Protein AF-A0A0W0F925-F1 (afdb_monomer_lite)

Sequence (206 aa):
MAAALARRAVCQRKLYLEPLKILNFSNSRNFSRLTHPLLQQLQSTTTNPWSSIDKATQEATGAIRKLVETRTRDESPEAVWKRMSATAHEELQKNPPNHSYIGRSVRVVDGNVQDAFSRLKRLLNRNAVRLTWRADERHERKGEKRRRLRSIRWRRIFAHHVRALRILKASNLLIASSNRFAKVCSSLQKYELAEHSSALFVMLYV

Radius of gyration: 33.7 Å; chains: 1; bounding box: 46×62×102 Å

Organism: Moniliophthora roreri (NCBI:txid221103)

Structure (mmCIF, N/CA/C/O backbone):
data_AF-A0A0W0F925-F1
#
_entry.id   AF-A0A0W0F925-F1
#
loop_
_atom_site.group_PDB
_atom_site.id
_atom_site.type_symbol
_atom_site.label_atom_id
_atom_site.label_alt_id
_atom_site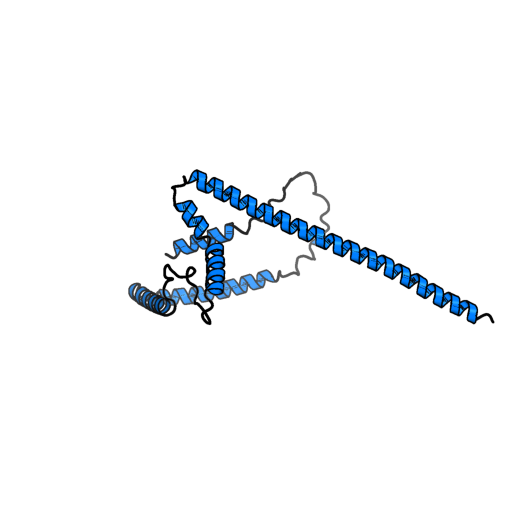.label_comp_id
_atom_site.label_asym_id
_atom_site.label_entity_id
_atom_site.label_seq_id
_atom_site.pdbx_PDB_ins_code
_atom_site.Cartn_x
_atom_site.Cartn_y
_atom_site.Cartn_z
_atom_site.occupancy
_atom_site.B_iso_or_equiv
_atom_site.auth_seq_id
_atom_site.auth_comp_id
_atom_site.auth_asym_id
_atom_site.auth_atom_id
_atom_site.pdbx_PDB_model_num
ATOM 1 N N . MET A 1 1 ? -1.841 24.463 13.276 1.00 43.94 1 MET A N 1
ATOM 2 C CA . MET A 1 1 ? -1.858 23.243 12.426 1.00 43.94 1 MET A CA 1
ATOM 3 C C . MET A 1 1 ? -1.979 23.508 10.915 1.00 43.94 1 MET A C 1
ATOM 5 O O . MET A 1 1 ? -1.465 22.704 10.144 1.00 43.94 1 MET A O 1
ATOM 9 N N . ALA A 1 2 ? -2.544 24.640 10.467 1.00 35.31 2 ALA A N 1
ATOM 10 C CA . ALA A 1 2 ? -2.655 24.996 9.041 1.00 35.31 2 ALA A CA 1
ATOM 11 C C . ALA A 1 2 ? -1.306 25.057 8.281 1.00 35.31 2 ALA A C 1
ATOM 13 O O . ALA A 1 2 ? -1.204 24.606 7.141 1.00 35.31 2 ALA A O 1
ATOM 14 N N . ALA A 1 3 ? -0.231 25.510 8.939 1.00 41.44 3 ALA A N 1
ATOM 15 C CA . ALA A 1 3 ? 1.104 25.599 8.337 1.00 41.44 3 ALA A CA 1
ATOM 16 C C . ALA A 1 3 ? 1.721 24.232 7.964 1.00 41.44 3 ALA A C 1
ATOM 18 O O . ALA A 1 3 ? 2.536 24.150 7.045 1.00 41.44 3 ALA A O 1
ATOM 19 N N . ALA A 1 4 ? 1.330 23.146 8.641 1.00 43.34 4 ALA A N 1
ATOM 20 C CA . ALA A 1 4 ? 1.843 21.803 8.366 1.00 43.34 4 ALA A CA 1
ATOM 21 C C . ALA A 1 4 ? 1.142 21.149 7.162 1.00 43.34 4 ALA A C 1
ATOM 23 O O . ALA A 1 4 ? 1.781 20.430 6.392 1.00 43.34 4 ALA A O 1
ATOM 24 N N . LEU A 1 5 ? -0.146 21.447 6.954 1.00 46.62 5 LEU A N 1
ATOM 25 C CA . LEU A 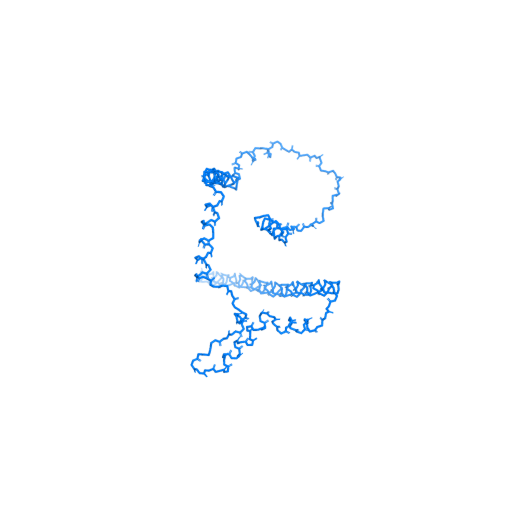1 5 ? -0.913 20.990 5.791 1.00 46.62 5 LEU A CA 1
ATOM 26 C C . LEU A 1 5 ? -0.527 21.760 4.520 1.00 46.62 5 LEU A C 1
ATOM 28 O O . LEU A 1 5 ? -0.328 21.137 3.478 1.00 46.62 5 LEU A O 1
ATOM 32 N N . ALA A 1 6 ? -0.277 23.072 4.623 1.00 47.41 6 ALA A N 1
ATOM 33 C CA . ALA A 1 6 ? 0.228 23.880 3.508 1.00 47.41 6 ALA A CA 1
ATOM 34 C C . ALA A 1 6 ? 1.603 23.390 3.009 1.00 47.41 6 ALA A C 1
ATOM 36 O O . ALA A 1 6 ? 1.823 23.238 1.808 1.00 47.41 6 ALA A O 1
ATOM 37 N N . ARG A 1 7 ? 2.513 23.022 3.926 1.00 48.44 7 ARG A N 1
ATOM 38 C CA . ARG A 1 7 ? 3.819 22.429 3.573 1.00 48.44 7 ARG A CA 1
ATOM 39 C C . ARG A 1 7 ? 3.687 21.037 2.939 1.00 48.44 7 ARG A C 1
ATOM 41 O O . ARG A 1 7 ? 4.518 20.668 2.112 1.00 48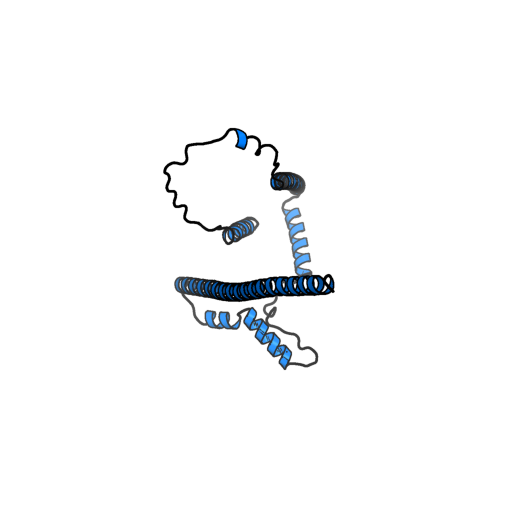.44 7 ARG A O 1
ATOM 48 N N . ARG A 1 8 ? 2.639 20.273 3.271 1.00 44.28 8 ARG A N 1
ATOM 49 C CA . ARG A 1 8 ? 2.370 18.942 2.694 1.00 44.28 8 ARG A CA 1
ATOM 50 C C . ARG A 1 8 ? 1.787 19.035 1.278 1.00 44.28 8 ARG A C 1
ATOM 52 O O . ARG A 1 8 ? 2.204 18.264 0.416 1.00 44.28 8 ARG A O 1
ATOM 59 N N . ALA A 1 9 ? 0.924 20.019 1.019 1.00 43.66 9 ALA A N 1
ATOM 60 C CA . ALA A 1 9 ? 0.366 20.299 -0.308 1.00 43.66 9 ALA A CA 1
ATOM 61 C C . ALA A 1 9 ? 1.426 20.833 -1.293 1.00 43.66 9 ALA A C 1
ATOM 63 O O . ALA A 1 9 ? 1.501 20.374 -2.434 1.00 43.66 9 ALA A O 1
ATOM 64 N N . VAL A 1 10 ? 2.330 21.711 -0.835 1.00 47.22 10 VAL A N 1
ATOM 65 C CA . VAL A 1 10 ? 3.469 22.197 -1.643 1.00 47.22 10 VAL A CA 1
ATOM 66 C C . VAL A 1 10 ? 4.466 21.068 -1.959 1.00 47.22 10 VAL A C 1
ATOM 68 O O . VAL A 1 10 ? 5.063 21.045 -3.035 1.00 47.22 10 VAL A O 1
ATOM 71 N N . CYS A 1 11 ? 4.617 20.082 -1.066 1.00 40.41 11 CYS A N 1
ATOM 72 C CA . CYS A 1 11 ? 5.547 18.966 -1.260 1.00 40.41 11 CYS A CA 1
ATOM 73 C C . CYS A 1 11 ? 4.989 17.853 -2.173 1.00 40.41 11 CYS A C 1
ATOM 75 O O . CYS A 1 11 ? 5.755 17.229 -2.905 1.00 40.41 11 CYS A O 1
ATOM 77 N N . GLN A 1 12 ? 3.667 17.630 -2.206 1.00 38.34 12 GLN A N 1
ATOM 78 C CA . GLN A 1 12 ? 3.058 16.685 -3.158 1.00 38.34 12 GLN A CA 1
ATOM 79 C C . GLN A 1 12 ? 2.979 17.236 -4.588 1.00 38.34 12 GLN A C 1
ATOM 81 O O . GLN A 1 12 ? 3.145 16.468 -5.535 1.00 38.34 12 GLN A O 1
ATOM 86 N N . ARG A 1 13 ? 2.843 18.560 -4.767 1.00 37.12 13 ARG A N 1
ATOM 87 C CA . ARG A 1 13 ? 2.866 19.192 -6.100 1.00 37.12 13 ARG A CA 1
ATOM 88 C C . ARG A 1 13 ? 4.253 19.146 -6.765 1.00 37.12 13 ARG A C 1
ATOM 90 O O . ARG A 1 13 ? 4.339 19.136 -7.985 1.00 37.12 13 ARG A O 1
ATOM 97 N N . LYS A 1 14 ? 5.331 19.027 -5.976 1.00 42.16 14 LYS A N 1
ATOM 98 C CA . LYS A 1 14 ? 6.721 18.881 -6.459 1.00 42.16 14 LYS A CA 1
ATOM 99 C C . LYS A 1 14 ? 7.118 17.466 -6.903 1.00 42.16 14 LYS A C 1
ATOM 101 O O . LYS A 1 14 ? 8.193 17.304 -7.463 1.00 42.16 14 LYS A O 1
ATOM 106 N N . LEU A 1 15 ? 6.303 16.436 -6.650 1.00 46.25 15 LEU A N 1
ATOM 107 C CA . LEU A 1 15 ? 6.656 15.046 -6.990 1.00 46.25 15 LEU A CA 1
ATOM 108 C C . LEU A 1 15 ? 6.073 14.546 -8.322 1.00 46.25 15 LEU A C 1
ATOM 110 O O . LEU A 1 15 ? 6.422 13.443 -8.734 1.00 46.25 15 LEU A O 1
ATOM 114 N N . TYR A 1 16 ? 5.240 15.342 -9.001 1.00 48.34 16 TYR A N 1
ATOM 115 C CA . TYR A 1 16 ? 4.570 14.936 -10.248 1.00 48.34 16 TYR A CA 1
ATOM 116 C C . TYR A 1 16 ? 4.595 15.991 -11.369 1.00 48.34 16 TYR A C 1
ATOM 118 O O . TYR A 1 16 ? 3.947 15.802 -12.391 1.00 48.34 16 TYR A O 1
ATOM 126 N N . LEU A 1 17 ? 5.358 17.078 -11.213 1.00 46.59 17 LEU A N 1
ATOM 127 C CA . LEU A 1 17 ? 5.488 18.154 -12.208 1.00 46.59 17 LEU A CA 1
ATOM 128 C C . LEU A 1 17 ? 6.959 18.521 -12.460 1.00 46.59 17 LEU A C 1
ATOM 130 O O . LEU A 1 17 ? 7.320 19.689 -12.504 1.00 46.59 17 LEU A O 1
ATOM 134 N N . GLU A 1 18 ? 7.816 17.519 -12.634 1.00 45.53 18 GLU A N 1
ATOM 135 C CA . GLU A 1 18 ? 9.065 17.716 -13.376 1.00 45.53 18 GLU A CA 1
ATOM 136 C C . GLU A 1 18 ? 8.802 17.216 -14.802 1.00 45.53 18 GLU A C 1
ATOM 138 O O . GLU A 1 18 ? 8.964 16.018 -15.066 1.00 45.53 18 GLU A O 1
ATOM 143 N N . PRO A 1 19 ? 8.321 18.068 -15.729 1.00 46.25 19 PRO A N 1
ATOM 144 C CA . PRO A 1 19 ? 8.414 17.732 -17.133 1.00 46.25 19 PRO A CA 1
ATOM 145 C C . PRO A 1 19 ? 9.898 17.575 -17.457 1.00 46.25 19 PRO A C 1
ATOM 147 O O . PRO A 1 19 ? 10.714 18.447 -17.166 1.00 46.25 19 PRO A O 1
ATOM 150 N N . LEU A 1 20 ? 10.219 16.398 -17.988 1.00 44.34 20 LEU A N 1
ATOM 151 C CA . LEU A 1 20 ? 11.361 16.089 -18.838 1.00 44.34 20 LEU A CA 1
ATOM 152 C C . LEU A 1 20 ? 12.277 17.301 -19.069 1.00 44.34 20 LEU A C 1
ATOM 154 O O . LEU A 1 20 ? 11.992 18.151 -19.912 1.00 44.34 20 LEU A O 1
ATOM 158 N N . LYS A 1 21 ? 13.418 17.336 -18.369 1.00 42.25 21 LYS A N 1
ATOM 159 C CA . LYS A 1 21 ? 14.609 18.037 -18.859 1.00 42.25 21 LYS A CA 1
ATOM 160 C C . LYS A 1 21 ? 15.044 17.332 -20.141 1.00 42.25 21 LYS A C 1
ATOM 162 O O . LYS A 1 21 ? 15.943 16.496 -20.138 1.00 42.25 21 LYS A O 1
ATOM 167 N N . ILE A 1 22 ? 14.326 17.619 -21.220 1.00 41.94 22 ILE A N 1
ATOM 168 C CA . ILE A 1 22 ? 14.818 17.457 -22.574 1.00 41.94 22 ILE A CA 1
ATOM 169 C C . ILE A 1 22 ? 16.093 18.291 -22.616 1.00 41.94 22 ILE A C 1
ATOM 171 O O . ILE A 1 22 ? 16.139 19.414 -22.110 1.00 41.94 22 ILE A O 1
ATOM 175 N N . LEU A 1 23 ? 17.149 17.674 -23.125 1.00 43.06 23 LEU A N 1
ATOM 176 C CA . LEU A 1 23 ? 18.432 18.296 -23.384 1.00 43.06 23 LEU A CA 1
ATOM 177 C C . LEU A 1 23 ? 18.202 19.583 -24.183 1.00 43.06 23 LEU A C 1
ATOM 179 O O . LEU A 1 23 ? 18.043 19.541 -25.399 1.00 43.06 23 LEU A O 1
ATOM 183 N N . ASN A 1 24 ? 18.213 20.728 -23.505 1.00 36.47 24 ASN A N 1
ATOM 184 C CA . ASN A 1 24 ? 18.448 22.005 -24.157 1.00 36.47 24 ASN A CA 1
ATOM 185 C C . ASN A 1 24 ? 19.933 22.038 -24.517 1.00 36.47 24 ASN A C 1
ATOM 187 O O . ASN A 1 24 ? 20.754 22.624 -23.816 1.00 36.47 24 ASN A O 1
ATOM 191 N N . PHE A 1 25 ? 20.281 21.350 -25.601 1.00 38.28 25 PHE A N 1
ATOM 192 C CA . PHE A 1 25 ? 21.487 21.644 -26.349 1.00 38.28 25 PHE A CA 1
ATOM 193 C C . PHE A 1 25 ? 21.231 22.973 -27.065 1.00 38.28 25 PHE A C 1
ATOM 195 O O . PHE A 1 25 ? 20.784 23.017 -28.209 1.00 38.28 25 PHE A O 1
ATOM 202 N N . SER A 1 26 ? 21.420 24.078 -26.346 1.00 39.66 26 SER A N 1
ATOM 203 C CA . SER A 1 26 ? 21.396 25.419 -26.917 1.00 39.66 26 SER A CA 1
ATOM 204 C C . SER A 1 26 ? 22.665 25.611 -27.741 1.00 39.66 26 SER A C 1
ATOM 206 O O . SER A 1 26 ? 23.651 26.179 -27.275 1.00 39.66 26 SER A O 1
ATOM 208 N N . ASN A 1 27 ? 22.644 25.115 -28.976 1.00 37.72 27 ASN A N 1
ATOM 209 C CA . ASN A 1 27 ? 23.567 25.557 -30.008 1.00 37.72 27 ASN A CA 1
ATOM 210 C C . ASN A 1 27 ? 23.099 26.946 -30.463 1.00 37.72 27 ASN A C 1
ATOM 212 O O . ASN A 1 27 ? 22.318 27.086 -31.401 1.00 37.72 27 ASN A O 1
ATOM 216 N N . SER A 1 28 ? 23.487 27.984 -29.720 1.00 45.94 28 SER A N 1
ATOM 217 C CA . SER A 1 28 ? 23.154 29.372 -30.031 1.00 45.94 28 SER A CA 1
ATOM 218 C C . SER A 1 28 ? 24.037 29.875 -31.170 1.00 45.94 28 SER A C 1
ATOM 220 O O . SER A 1 28 ? 24.968 30.649 -30.948 1.00 45.94 28 SER A O 1
ATOM 222 N N . ARG A 1 29 ? 23.771 29.434 -32.397 1.00 48.16 29 ARG A N 1
ATOM 223 C CA . ARG A 1 29 ? 24.287 30.102 -33.594 1.00 48.16 29 ARG A CA 1
ATOM 224 C C . ARG A 1 29 ? 23.202 30.150 -34.666 1.00 48.16 29 ARG A C 1
ATOM 226 O O . ARG A 1 29 ? 22.927 29.167 -35.337 1.00 48.16 29 ARG A O 1
ATOM 233 N N . ASN A 1 30 ? 22.661 31.359 -34.811 1.00 52.06 30 ASN A N 1
ATOM 234 C CA . ASN A 1 30 ? 22.101 31.926 -36.037 1.00 52.06 30 ASN A CA 1
ATOM 235 C C .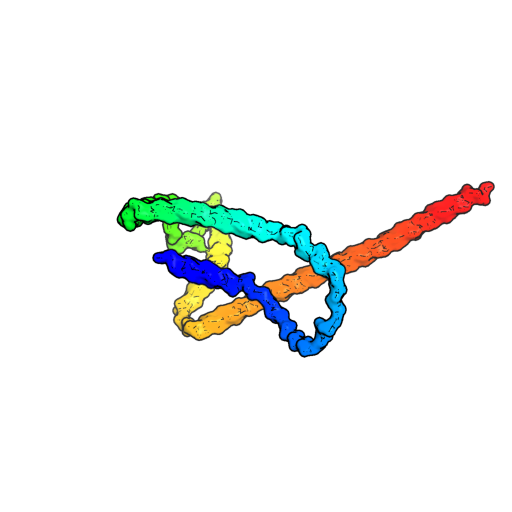 ASN A 1 30 ? 20.742 31.382 -36.508 1.00 52.06 30 ASN A C 1
ATOM 237 O O . ASN A 1 30 ? 20.654 30.670 -37.498 1.00 52.06 30 ASN A O 1
ATOM 241 N N . PHE A 1 31 ? 19.667 31.855 -35.876 1.00 41.66 31 PHE A N 1
ATOM 242 C CA . PHE A 1 31 ? 18.357 31.989 -36.530 1.00 41.66 31 PHE A CA 1
ATOM 243 C C . PHE A 1 31 ? 17.817 33.405 -36.309 1.00 41.66 31 PHE A C 1
ATOM 245 O O . PHE A 1 31 ? 16.785 33.638 -35.693 1.00 41.66 31 PHE A O 1
ATOM 252 N N . SER A 1 32 ? 18.569 34.384 -36.796 1.00 52.09 32 SER A N 1
ATOM 253 C CA . SER A 1 32 ? 18.094 35.750 -36.987 1.00 52.09 32 SER A CA 1
ATOM 254 C C . SER A 1 32 ? 18.129 36.055 -38.477 1.00 52.09 32 SER A C 1
ATOM 256 O O . SER A 1 32 ? 19.075 36.653 -38.982 1.00 52.09 32 SER A O 1
ATOM 258 N N . ARG A 1 33 ? 17.097 35.599 -39.193 1.00 52.22 33 ARG A N 1
ATOM 259 C CA . ARG A 1 33 ? 16.625 36.195 -40.451 1.00 52.22 33 ARG A CA 1
ATOM 260 C C . ARG A 1 33 ? 15.288 35.569 -40.841 1.00 52.22 33 ARG A C 1
ATOM 262 O O . ARG A 1 33 ? 15.147 34.354 -40.798 1.00 52.22 33 ARG A O 1
ATOM 269 N N . LEU A 1 34 ? 14.375 36.440 -41.274 1.00 46.56 34 LEU A N 1
ATOM 270 C CA . LEU A 1 34 ? 13.041 36.184 -41.840 1.00 46.56 34 LEU A CA 1
ATOM 271 C C . LEU A 1 34 ? 11.873 36.140 -40.838 1.00 46.56 34 LEU A C 1
ATOM 273 O O . LEU A 1 34 ? 11.133 35.167 -40.743 1.00 46.56 34 LEU A O 1
ATOM 277 N N . THR A 1 35 ? 11.639 37.258 -40.149 1.00 54.50 35 THR A N 1
ATOM 278 C CA . THR A 1 35 ? 10.303 37.596 -39.636 1.00 54.50 35 THR A CA 1
ATOM 279 C C . THR A 1 35 ? 9.481 38.225 -40.766 1.00 54.50 35 THR A C 1
ATOM 281 O O . THR A 1 35 ? 9.697 39.381 -41.124 1.00 54.50 35 THR A O 1
ATOM 284 N N . HIS A 1 36 ? 8.563 37.453 -41.354 1.00 54.88 36 HIS A N 1
ATOM 285 C CA . HIS A 1 36 ? 7.559 37.951 -42.302 1.00 54.88 36 HIS A CA 1
ATOM 286 C C . HIS A 1 36 ? 6.461 38.739 -41.551 1.00 54.88 36 HIS A C 1
ATOM 288 O O . HIS A 1 36 ? 5.966 38.244 -40.536 1.00 54.88 36 HIS A O 1
ATOM 294 N N . PRO A 1 37 ? 6.000 39.903 -42.055 1.00 56.19 37 PRO A N 1
ATOM 295 C CA . PRO A 1 37 ? 4.985 40.735 -41.389 1.00 56.19 37 PRO A CA 1
ATOM 296 C C . PRO A 1 37 ? 3.575 40.109 -41.323 1.00 56.19 37 PRO A C 1
ATOM 298 O O . PRO A 1 37 ? 2.687 40.649 -40.674 1.00 56.19 37 PRO A O 1
ATOM 301 N N . LEU A 1 38 ? 3.362 38.946 -41.944 1.00 49.97 38 LEU A N 1
ATOM 302 C CA . LEU A 1 38 ? 2.061 38.268 -42.025 1.00 49.97 38 LEU A CA 1
ATOM 303 C C . LEU A 1 38 ? 1.790 37.310 -40.843 1.00 49.97 38 LEU A C 1
ATOM 305 O O . LEU A 1 38 ? 0.664 36.866 -40.644 1.00 49.97 38 LEU A O 1
ATOM 309 N N . LEU A 1 39 ? 2.799 37.020 -40.010 1.00 49.19 39 LEU A N 1
ATOM 310 C CA . LEU A 1 39 ? 2.654 36.163 -38.820 1.00 49.19 39 LEU A CA 1
ATOM 311 C C . LEU A 1 39 ? 2.162 36.911 -37.570 1.00 49.19 39 LEU A C 1
ATOM 313 O O . LEU A 1 39 ? 1.796 36.276 -36.583 1.00 49.19 39 LEU A O 1
ATOM 317 N N . GLN A 1 40 ? 2.113 38.245 -37.607 1.00 55.59 40 GLN A N 1
ATOM 318 C CA . GLN A 1 40 ? 1.679 39.062 -36.469 1.00 55.59 40 GLN A CA 1
ATOM 319 C C . GLN A 1 40 ? 0.158 39.303 -36.447 1.00 55.59 40 GLN A C 1
ATOM 321 O O . GLN A 1 40 ? -0.397 39.624 -35.400 1.00 55.59 40 GLN A O 1
ATOM 326 N N . GLN A 1 41 ? -0.541 39.077 -37.567 1.00 50.88 41 GLN A N 1
ATOM 327 C CA . GLN A 1 41 ? -2.000 39.236 -37.657 1.00 50.88 41 GLN A CA 1
ATOM 328 C C . GLN A 1 41 ? -2.803 38.019 -37.166 1.00 50.88 41 GLN A C 1
ATOM 330 O O . GLN A 1 41 ? -3.984 38.162 -36.874 1.00 50.88 41 GLN A O 1
ATOM 335 N N . LEU A 1 42 ? -2.188 36.840 -37.014 1.00 47.62 42 LEU A N 1
ATOM 336 C CA . LEU A 1 42 ? -2.887 35.622 -36.563 1.00 47.62 42 LEU A CA 1
ATOM 337 C C . LEU A 1 42 ? -2.817 35.379 -35.043 1.00 47.62 42 LEU A C 1
ATOM 339 O O . LEU A 1 42 ? -3.357 34.391 -34.556 1.00 47.62 42 LEU A O 1
ATOM 343 N N . GLN A 1 43 ? -2.169 36.264 -34.277 1.00 49.88 43 GLN A N 1
ATOM 344 C CA . GLN A 1 43 ? -2.024 36.122 -32.820 1.00 49.88 43 GLN A CA 1
ATOM 345 C C . GLN A 1 43 ? -3.021 36.966 -32.004 1.00 49.88 43 GLN A C 1
ATOM 347 O O . GLN A 1 43 ? -3.101 36.793 -30.791 1.00 49.88 43 GLN A O 1
ATOM 352 N N . SER A 1 44 ? -3.796 37.862 -32.628 1.00 49.56 44 SER A N 1
ATOM 353 C CA . SER A 1 44 ? -4.673 38.804 -31.909 1.00 49.56 44 SER A CA 1
ATOM 354 C C . SER A 1 44 ? -6.108 38.313 -31.672 1.00 49.56 44 SER A C 1
ATOM 356 O O . SER A 1 44 ? -6.839 38.962 -30.927 1.00 49.56 44 SER A O 1
ATOM 358 N N . THR A 1 45 ? -6.529 37.177 -32.240 1.00 51.03 45 THR A N 1
ATOM 359 C CA . THR A 1 45 ? -7.934 36.716 -32.158 1.00 51.03 45 THR A CA 1
ATOM 360 C C . THR A 1 45 ? -8.157 35.447 -31.340 1.00 51.03 45 THR A C 1
ATOM 362 O O . THR A 1 45 ? -9.301 35.045 -31.143 1.00 51.03 45 THR A O 1
ATOM 365 N N . THR A 1 46 ? -7.110 34.823 -30.795 1.00 50.66 46 THR A N 1
ATOM 366 C CA . THR A 1 46 ? -7.270 33.635 -29.943 1.00 50.66 46 THR A CA 1
ATOM 367 C C . THR A 1 46 ? -7.215 34.067 -28.480 1.00 50.66 46 THR A C 1
ATOM 369 O O . THR A 1 46 ? -6.160 34.070 -27.840 1.00 50.66 46 THR A O 1
ATOM 372 N N . THR A 1 47 ? -8.356 34.469 -27.925 1.00 58.81 47 THR A N 1
ATOM 373 C CA . THR A 1 47 ? -8.520 34.513 -26.471 1.00 58.81 47 THR A CA 1
ATOM 374 C C . THR A 1 47 ? -8.343 33.087 -25.961 1.00 58.81 47 THR A C 1
ATOM 376 O O . THR A 1 47 ? -9.167 32.212 -26.206 1.00 58.81 47 THR A O 1
ATOM 379 N N . ASN A 1 48 ? -7.204 32.815 -25.321 1.00 64.31 48 ASN A N 1
ATOM 380 C CA . ASN A 1 48 ? -6.888 31.486 -24.813 1.00 64.31 48 ASN A CA 1
ATOM 381 C C . ASN A 1 48 ? -7.998 31.076 -23.819 1.00 64.31 48 ASN A C 1
ATOM 383 O O . ASN A 1 48 ? -8.133 31.745 -22.788 1.00 64.31 48 ASN A O 1
ATOM 387 N N . PRO A 1 49 ? -8.810 30.039 -24.098 1.00 66.38 49 PRO A N 1
ATOM 388 C CA . PRO A 1 49 ? -10.024 29.733 -23.331 1.00 66.38 49 PRO A CA 1
ATOM 389 C C . PRO A 1 49 ? -9.749 29.440 -21.849 1.00 66.38 49 PRO A C 1
ATOM 391 O O . PRO A 1 49 ? -10.601 29.670 -20.993 1.00 66.38 49 PRO A O 1
ATOM 394 N N . TRP A 1 50 ? -8.524 29.024 -21.525 1.00 64.06 50 TRP A N 1
ATOM 395 C CA . TRP A 1 50 ? -8.055 28.817 -20.155 1.00 64.06 50 TRP A CA 1
ATOM 396 C C . TRP A 1 50 ? -7.914 30.122 -19.349 1.00 64.06 50 TRP A C 1
ATOM 398 O O . TRP A 1 50 ? -8.111 30.112 -18.139 1.00 64.06 50 TRP A O 1
ATOM 408 N N . SER A 1 51 ? -7.671 31.264 -20.002 1.00 71.81 51 SER A N 1
ATOM 409 C CA . SER A 1 51 ? -7.519 32.562 -19.319 1.00 71.81 51 SER A CA 1
ATOM 410 C C . SER A 1 51 ? -8.838 33.118 -18.765 1.00 71.81 51 SER A C 1
ATOM 412 O O . SER A 1 51 ? -8.843 33.794 -17.735 1.00 71.81 51 SER A O 1
ATOM 414 N N . SER A 1 52 ? -9.967 32.804 -19.407 1.00 70.88 52 SER A N 1
ATOM 415 C CA . SER A 1 52 ? -11.304 33.161 -18.914 1.00 70.88 52 SER A CA 1
ATOM 416 C C . SER A 1 52 ? -11.700 32.316 -17.701 1.00 70.88 52 SER A C 1
ATOM 418 O O . SER A 1 52 ? -12.301 32.833 -16.761 1.00 70.88 52 SER A O 1
ATOM 420 N N . ILE A 1 53 ? -11.303 31.037 -17.687 1.00 72.44 53 ILE A N 1
ATOM 421 C CA . ILE A 1 53 ? -11.489 30.144 -16.537 1.00 72.44 53 ILE A CA 1
ATOM 422 C C . ILE A 1 53 ? -10.680 30.663 -15.344 1.00 72.44 53 ILE A C 1
ATOM 424 O O . ILE A 1 53 ? -11.222 30.778 -14.246 1.00 72.44 53 ILE A O 1
ATOM 428 N N . ASP A 1 54 ? -9.420 31.057 -15.547 1.00 75.25 54 ASP A N 1
ATOM 429 C CA . ASP A 1 54 ? -8.568 31.574 -14.471 1.00 75.25 54 ASP A CA 1
ATOM 430 C C . ASP A 1 54 ? -9.152 32.836 -13.813 1.00 75.25 54 ASP A C 1
ATOM 432 O O . ASP A 1 54 ? -9.156 32.933 -12.584 1.00 75.25 54 ASP A O 1
ATOM 436 N N . LYS A 1 55 ? -9.717 33.765 -14.597 1.00 79.50 55 LYS A N 1
ATOM 437 C CA . LYS A 1 55 ? -10.385 34.974 -14.075 1.00 79.50 55 LYS A CA 1
ATOM 438 C C . LYS A 1 55 ? -11.632 34.645 -13.255 1.00 79.50 55 LYS A C 1
ATOM 440 O O . LYS A 1 55 ? -11.732 35.083 -12.112 1.00 79.50 55 LYS A O 1
ATOM 445 N N . ALA A 1 56 ? -12.523 33.801 -13.780 1.00 78.31 56 ALA A N 1
ATOM 446 C CA . ALA A 1 56 ? -13.725 33.376 -13.059 1.00 78.31 56 ALA A CA 1
ATOM 447 C C . ALA A 1 56 ? -13.376 32.651 -11.744 1.00 78.31 56 ALA A C 1
ATOM 449 O O . ALA A 1 56 ? -14.017 32.849 -10.711 1.00 78.31 56 ALA A O 1
ATOM 450 N N . THR A 1 57 ? -12.307 31.851 -11.751 1.00 82.06 57 THR A N 1
ATOM 451 C CA . THR A 1 57 ? -11.821 31.157 -10.551 1.00 82.06 57 THR A CA 1
ATOM 452 C C . THR A 1 57 ? -11.239 32.142 -9.529 1.00 82.06 57 THR A C 1
ATOM 454 O O . THR A 1 57 ? -11.474 32.005 -8.327 1.00 82.06 57 THR A O 1
ATOM 457 N N . GLN A 1 58 ? -10.502 33.162 -9.978 1.00 83.00 58 GLN A N 1
ATOM 458 C CA . GLN A 1 58 ? -9.951 34.212 -9.112 1.00 83.00 58 GLN A CA 1
ATOM 459 C C . GLN A 1 58 ? -11.044 35.084 -8.483 1.00 83.00 58 GLN A C 1
ATOM 461 O O . GLN A 1 58 ? -10.982 35.378 -7.290 1.00 83.00 58 GLN A O 1
ATOM 466 N N . GLU A 1 59 ? -12.077 35.441 -9.241 1.00 83.38 59 GLU A N 1
ATOM 467 C CA . GLU A 1 59 ? -13.219 36.211 -8.738 1.00 83.38 59 GLU A CA 1
ATOM 468 C C . GLU A 1 59 ? -14.030 35.409 -7.712 1.00 83.38 59 GLU A C 1
ATOM 470 O O . GLU A 1 59 ? -14.294 35.897 -6.609 1.00 83.38 59 GLU A O 1
ATOM 475 N N . ALA A 1 60 ? -14.338 34.143 -8.015 1.00 81.75 60 ALA A N 1
ATOM 476 C CA . ALA A 1 60 ? -15.042 33.253 -7.094 1.00 81.75 60 ALA A CA 1
ATOM 477 C C . ALA A 1 60 ? -14.251 33.032 -5.792 1.00 81.75 60 ALA A C 1
ATOM 479 O O . ALA A 1 60 ? -14.801 33.125 -4.693 1.00 81.75 60 ALA A O 1
ATOM 480 N N . THR A 1 61 ? -12.941 32.792 -5.889 1.00 82.81 61 THR A N 1
ATOM 481 C CA . THR A 1 61 ? -12.083 32.626 -4.704 1.00 82.81 61 THR A CA 1
ATOM 482 C C . THR A 1 61 ? -11.921 33.922 -3.909 1.00 82.81 61 THR A C 1
ATOM 484 O O . THR A 1 61 ? -11.892 33.871 -2.678 1.00 82.81 61 THR A O 1
ATOM 487 N N . GLY A 1 62 ? -11.884 35.083 -4.569 1.00 86.44 62 GLY A N 1
ATOM 488 C CA . GLY A 1 62 ? -11.868 36.397 -3.922 1.00 86.44 62 GLY A CA 1
ATOM 489 C C . GLY A 1 62 ? -13.151 36.690 -3.139 1.00 86.44 62 GLY A C 1
ATOM 490 O O . GLY A 1 62 ? -13.083 37.128 -1.988 1.00 86.44 62 GLY A O 1
ATOM 491 N N . ALA A 1 63 ? -14.316 36.378 -3.713 1.00 82.94 63 ALA A N 1
ATOM 492 C CA . ALA A 1 63 ? -15.609 36.521 -3.044 1.00 82.94 63 ALA A CA 1
ATOM 493 C C . ALA A 1 63 ? -15.727 35.597 -1.819 1.00 82.94 63 ALA A C 1
ATOM 495 O O . ALA A 1 63 ? -16.098 36.052 -0.734 1.00 82.94 63 ALA A O 1
ATOM 496 N N . ILE A 1 64 ? -15.327 34.326 -1.958 1.00 82.06 64 ILE A N 1
ATOM 497 C CA . ILE A 1 64 ? -15.283 33.364 -0.845 1.00 82.06 64 ILE A CA 1
ATOM 498 C C . ILE A 1 64 ? -14.352 33.867 0.260 1.00 82.06 64 ILE A C 1
ATOM 500 O O . ILE A 1 64 ? -14.720 33.846 1.432 1.00 82.06 64 ILE A O 1
ATOM 504 N N . ARG A 1 65 ? -13.161 34.362 -0.093 1.00 84.19 65 ARG A N 1
ATOM 505 C CA . ARG A 1 65 ? -12.201 34.888 0.882 1.00 84.19 65 ARG A CA 1
ATOM 506 C C . ARG A 1 65 ? -12.773 36.070 1.663 1.00 84.19 65 ARG A C 1
ATOM 508 O O . ARG A 1 65 ? -12.677 36.063 2.884 1.00 84.19 65 ARG A O 1
ATOM 515 N N . LYS A 1 66 ? -13.424 37.025 0.991 1.00 82.25 66 LYS A N 1
ATOM 516 C CA . LYS A 1 66 ? -14.052 38.195 1.630 1.00 82.25 66 LYS A CA 1
ATOM 517 C C . LYS A 1 66 ? -15.193 37.795 2.580 1.00 82.25 66 LYS A C 1
ATOM 519 O O . LYS A 1 66 ? -15.316 38.357 3.669 1.00 82.25 66 LYS A O 1
ATOM 524 N N . LEU A 1 67 ? -15.993 36.792 2.210 1.00 78.06 67 LEU A N 1
ATOM 525 C CA . LEU A 1 67 ? -17.037 36.216 3.071 1.00 78.06 67 LEU A CA 1
ATOM 526 C C . LEU A 1 67 ? -16.457 35.473 4.286 1.00 78.06 67 LEU A C 1
ATOM 528 O O . LEU A 1 67 ? -16.991 35.563 5.388 1.00 78.06 67 LEU A O 1
ATOM 532 N N . VAL A 1 68 ? -15.346 34.757 4.113 1.00 77.81 68 VAL A N 1
ATOM 533 C CA . VAL A 1 68 ? -14.649 34.097 5.227 1.00 77.81 68 VAL A CA 1
ATOM 534 C C . VAL A 1 68 ? -14.018 35.133 6.161 1.00 77.81 68 VAL A C 1
ATOM 536 O O . VAL A 1 68 ? -14.175 35.022 7.372 1.00 77.81 68 VAL A O 1
ATOM 539 N N . GLU A 1 69 ? -13.363 36.165 5.622 1.00 72.69 69 GLU A N 1
ATOM 540 C CA . GLU A 1 69 ? -12.720 37.225 6.410 1.00 72.69 69 GLU A CA 1
ATOM 541 C C . GLU A 1 69 ? -13.729 38.019 7.246 1.00 72.69 69 GLU A C 1
ATOM 543 O O . GLU A 1 69 ? -13.453 38.289 8.412 1.00 72.69 69 GLU A O 1
ATOM 548 N N . THR A 1 70 ? -14.907 38.333 6.699 1.00 68.25 70 THR A N 1
ATOM 549 C CA . THR A 1 70 ? -15.995 38.976 7.463 1.00 68.25 70 THR A CA 1
ATOM 550 C C . THR A 1 70 ? -16.500 38.077 8.590 1.00 68.25 70 THR A C 1
ATOM 552 O O . THR A 1 70 ? -16.579 38.524 9.727 1.00 68.25 70 THR A O 1
ATOM 555 N N . ARG A 1 71 ? -16.713 36.781 8.333 1.00 64.38 71 ARG A N 1
ATOM 556 C CA . ARG A 1 71 ? -17.155 35.825 9.363 1.00 64.38 71 ARG A CA 1
ATOM 557 C C . ARG A 1 71 ? -16.141 35.618 10.497 1.00 64.38 71 ARG A C 1
ATOM 559 O O . ARG A 1 71 ? -16.531 35.364 11.628 1.00 64.38 71 ARG A O 1
ATOM 566 N N . THR A 1 72 ? -14.842 35.696 10.206 1.00 61.25 72 THR A N 1
ATOM 567 C CA . THR A 1 72 ? -13.781 35.456 11.205 1.00 61.25 72 THR A CA 1
ATOM 568 C C . THR A 1 72 ? -13.406 36.670 12.054 1.00 61.25 72 THR A C 1
ATOM 570 O O . THR A 1 72 ? -12.702 36.495 13.043 1.00 61.25 72 THR A O 1
ATOM 573 N N . ARG A 1 73 ? -13.816 37.889 11.674 1.00 64.62 73 ARG A N 1
ATOM 574 C CA . ARG A 1 73 ? -13.441 39.120 12.397 1.00 64.62 73 ARG A CA 1
ATOM 575 C C . ARG A 1 73 ? -14.283 39.373 13.647 1.00 64.62 73 ARG A C 1
ATOM 577 O O . ARG A 1 73 ? -13.769 39.980 14.580 1.00 64.62 73 ARG A O 1
ATOM 584 N N . ASP A 1 74 ? -15.508 38.854 13.679 1.00 68.62 74 ASP A N 1
ATOM 585 C CA . ASP A 1 74 ? -16.473 39.133 14.751 1.00 68.62 74 ASP A CA 1
ATOM 586 C C . ASP A 1 74 ? -16.581 37.989 15.781 1.00 68.62 74 ASP A C 1
ATOM 588 O O . ASP A 1 74 ? -17.176 38.148 16.846 1.00 68.62 74 ASP A O 1
ATOM 592 N N . GLU A 1 75 ? -15.990 36.821 15.500 1.00 78.31 75 GLU A N 1
ATOM 593 C CA . GLU A 1 75 ? -16.007 35.666 16.404 1.00 78.31 75 GLU A CA 1
ATOM 594 C C . GLU A 1 75 ? -14.789 35.698 17.350 1.00 78.31 75 GLU A C 1
ATOM 596 O O . GLU A 1 75 ? -13.639 35.649 16.912 1.00 78.31 75 GLU A O 1
ATOM 601 N N . SER A 1 76 ? -15.030 35.710 18.668 1.00 89.00 76 SER A N 1
ATOM 602 C CA . SER A 1 76 ? -13.972 35.490 19.667 1.00 89.00 76 SER A CA 1
ATOM 603 C C . SER A 1 76 ? -13.242 34.162 19.384 1.00 89.00 76 SER A C 1
ATOM 605 O O . SER A 1 76 ? -13.907 33.169 19.063 1.00 89.00 76 SER A O 1
ATOM 607 N N . PRO A 1 77 ? -11.904 34.078 19.535 1.00 88.62 77 PRO A N 1
ATOM 608 C CA . PRO A 1 77 ? -11.150 32.840 19.316 1.00 88.62 77 PRO A CA 1
ATOM 609 C C . PRO A 1 77 ? -11.722 31.627 20.063 1.00 88.62 77 PRO A C 1
ATOM 611 O O . PRO A 1 77 ? -11.704 30.510 19.546 1.00 88.62 77 PRO A O 1
ATOM 614 N N . GLU A 1 78 ? -12.286 31.855 21.250 1.00 90.94 78 GLU A N 1
ATOM 615 C CA . GLU A 1 78 ? -12.937 30.824 22.056 1.00 90.94 78 GLU A CA 1
ATOM 616 C C . GLU A 1 78 ? -14.212 30.280 21.392 1.00 90.94 78 GLU A C 1
ATOM 618 O O . GLU A 1 78 ? -14.433 29.068 21.362 1.00 90.94 78 GLU A O 1
ATOM 623 N N . ALA A 1 79 ? -15.015 31.150 20.773 1.00 89.75 79 ALA A N 1
ATOM 624 C CA . ALA A 1 79 ? -16.204 30.751 20.023 1.00 89.75 79 ALA A CA 1
ATOM 625 C C . ALA A 1 79 ? -15.833 29.934 18.774 1.00 89.75 79 ALA A C 1
ATOM 627 O O . ALA A 1 79 ? -16.461 28.909 18.490 1.00 89.75 79 ALA A O 1
ATOM 628 N N . VAL A 1 80 ? -14.763 30.329 18.071 1.00 90.06 80 VAL A N 1
ATOM 629 C CA . VAL A 1 80 ? -14.228 29.573 16.928 1.00 90.06 80 VAL A CA 1
ATOM 630 C C . VAL A 1 80 ? -13.787 28.180 17.369 1.00 90.06 80 VAL A C 1
ATOM 632 O O . VAL A 1 80 ? -14.150 27.188 16.735 1.00 90.06 80 VAL A O 1
ATOM 635 N N . TRP A 1 81 ? -13.038 28.082 18.470 1.00 90.44 81 TRP A N 1
ATOM 636 C CA . TRP A 1 81 ? -12.580 26.801 19.005 1.00 90.44 81 TRP A CA 1
ATOM 637 C C . TRP A 1 81 ? -13.732 25.918 19.462 1.00 90.44 81 TRP A C 1
ATOM 639 O O . TRP A 1 81 ? -13.724 24.734 19.143 1.00 90.44 81 TRP A O 1
ATOM 649 N N . LYS A 1 82 ? -14.739 26.481 20.136 1.00 95.00 82 LYS A N 1
ATOM 650 C CA . LYS A 1 82 ? -15.934 25.745 20.566 1.00 95.00 82 LYS A CA 1
ATOM 651 C C . LYS A 1 82 ? -16.722 25.189 19.379 1.00 95.00 82 LYS A C 1
ATOM 653 O O . LYS A 1 82 ? -17.161 24.044 19.422 1.00 95.00 82 LYS A O 1
ATOM 658 N N . ARG A 1 83 ? -16.855 25.960 18.292 1.00 92.31 83 ARG A N 1
ATOM 659 C CA . ARG A 1 83 ? -17.458 25.467 17.043 1.00 92.31 83 ARG A CA 1
ATOM 660 C C . ARG A 1 83 ? -16.620 24.348 16.434 1.00 92.31 83 ARG A C 1
ATOM 662 O O . ARG A 1 83 ? -17.153 23.292 16.119 1.00 92.31 83 ARG A O 1
ATOM 669 N N . MET A 1 84 ? -15.314 24.566 16.279 1.00 91.62 84 MET A N 1
ATOM 670 C CA . MET A 1 84 ? -14.416 23.580 15.673 1.00 91.62 84 MET A CA 1
ATOM 671 C C . MET A 1 84 ? -14.348 22.280 16.474 1.00 91.62 84 MET A C 1
ATOM 673 O O . MET A 1 84 ? -14.327 21.208 15.876 1.00 91.62 84 MET A O 1
ATOM 677 N N . SER A 1 85 ? -14.316 22.357 17.806 1.00 94.94 85 SER A N 1
ATOM 678 C CA . SER A 1 85 ? -14.296 21.180 18.671 1.00 94.94 85 SER A CA 1
ATOM 679 C C . SER A 1 85 ? -15.616 20.420 18.601 1.00 94.94 85 SER A C 1
ATOM 681 O O . SER A 1 85 ? -15.584 19.198 18.490 1.00 94.94 85 SER A O 1
ATOM 683 N N . ALA A 1 86 ? -16.757 21.120 18.573 1.00 94.44 86 ALA A N 1
ATOM 684 C CA . ALA A 1 86 ? -18.065 20.503 18.378 1.00 94.44 86 ALA A CA 1
ATOM 685 C C . ALA A 1 86 ? -18.156 19.780 17.023 1.00 94.44 86 ALA A C 1
ATOM 687 O O . ALA A 1 86 ? -18.523 18.607 16.986 1.00 94.44 86 ALA A O 1
ATOM 688 N N . THR A 1 87 ? -17.740 20.429 15.928 1.00 93.50 87 THR A N 1
ATOM 689 C CA . THR A 1 87 ? -17.720 19.812 14.590 1.00 93.50 87 THR A CA 1
ATOM 690 C C . THR A 1 87 ? -16.777 18.611 14.535 1.00 93.50 87 THR A C 1
ATOM 692 O O . THR A 1 87 ? -17.168 17.545 14.071 1.00 93.50 87 THR A O 1
ATOM 695 N N . ALA A 1 88 ? -15.555 18.740 15.062 1.00 92.81 88 ALA A N 1
ATOM 696 C CA . ALA A 1 88 ? -14.603 17.633 15.108 1.00 92.81 88 ALA A CA 1
ATOM 697 C C . ALA A 1 88 ? -15.126 16.462 15.955 1.00 92.81 88 ALA A C 1
ATOM 699 O O . ALA A 1 88 ? -14.899 15.304 15.613 1.00 92.81 88 ALA A O 1
ATOM 700 N N . HIS A 1 89 ? -15.838 16.741 17.051 1.00 91.38 89 HIS A N 1
ATOM 701 C CA . HIS A 1 89 ? -16.433 15.702 17.884 1.00 91.38 89 HIS A CA 1
ATOM 702 C C . HIS A 1 89 ? -17.561 14.965 17.154 1.00 91.38 89 HIS A C 1
ATOM 704 O O . HIS A 1 89 ? -17.578 13.737 17.156 1.00 91.38 89 HIS A O 1
ATOM 710 N N . GLU A 1 90 ? -18.447 15.693 16.471 1.00 94.31 90 GLU A N 1
ATOM 711 C CA . GLU A 1 90 ? -19.506 15.108 15.642 1.00 94.31 90 GLU A CA 1
ATOM 712 C C . GLU A 1 90 ? -18.925 14.235 14.514 1.00 94.31 90 GLU A C 1
ATOM 714 O O . GLU A 1 90 ? -19.391 13.120 14.268 1.00 94.31 90 GLU A O 1
ATOM 719 N N . GLU A 1 91 ? -17.860 14.699 13.856 1.00 91.62 91 GLU A N 1
ATOM 720 C CA . GLU A 1 91 ? -17.156 13.936 12.821 1.00 91.62 91 GLU A CA 1
ATOM 721 C C . GLU A 1 91 ? -16.522 12.653 13.368 1.00 91.62 91 GLU A C 1
ATOM 723 O O . GLU A 1 91 ? -16.621 11.607 12.725 1.00 91.62 91 GLU A O 1
ATOM 728 N N . LEU A 1 92 ? -15.907 12.709 14.554 1.00 88.38 92 LEU A N 1
ATOM 729 C CA . LEU A 1 92 ? -15.316 11.543 15.216 1.00 88.38 92 LEU A CA 1
ATOM 730 C C . LEU A 1 92 ? -16.368 10.536 15.690 1.00 88.38 92 LEU A C 1
ATOM 732 O O . LEU A 1 92 ? -16.091 9.340 15.703 1.00 88.38 92 LEU A O 1
ATOM 736 N N . GLN A 1 93 ? -17.564 10.990 16.071 1.00 89.38 93 GLN A N 1
ATOM 737 C CA . GLN A 1 93 ? -18.673 10.093 16.402 1.00 89.38 93 GLN A CA 1
ATOM 738 C C . GLN A 1 93 ? -19.190 9.363 15.158 1.00 89.38 93 GLN A C 1
ATOM 740 O O . GLN A 1 93 ? -19.408 8.153 15.203 1.00 89.38 93 GLN A O 1
ATOM 745 N N . LYS A 1 94 ? -19.346 10.077 14.035 1.00 91.44 94 LYS A N 1
ATOM 746 C CA . LYS A 1 94 ? -19.767 9.483 12.753 1.00 91.44 94 LYS A CA 1
ATOM 747 C C . LYS A 1 94 ? -18.710 8.533 12.191 1.00 91.44 94 LYS A C 1
ATOM 749 O O . LYS A 1 94 ? -19.043 7.462 11.693 1.00 91.44 94 LYS A O 1
ATOM 754 N N . ASN A 1 95 ? -17.443 8.932 12.269 1.00 86.12 95 ASN A N 1
ATOM 755 C CA . ASN A 1 95 ? -16.301 8.196 11.748 1.00 86.12 95 ASN A CA 1
ATOM 756 C C . ASN A 1 95 ? -15.298 7.956 12.880 1.00 86.12 95 ASN A C 1
ATOM 758 O O . ASN A 1 95 ? -14.338 8.726 13.022 1.00 86.12 95 ASN A O 1
ATOM 762 N N . PRO A 1 96 ? -15.495 6.900 13.689 1.00 84.62 96 PRO A N 1
ATOM 763 C CA . PRO A 1 96 ? -14.573 6.596 14.765 1.00 84.62 96 PRO A CA 1
ATOM 764 C C . PRO A 1 96 ? -13.158 6.396 14.210 1.00 84.62 96 PRO A C 1
ATOM 766 O O . PRO A 1 96 ? -12.982 5.849 13.114 1.00 84.62 96 PRO A O 1
ATOM 769 N N . PRO A 1 97 ? -12.126 6.836 14.950 1.00 80.50 97 PRO A N 1
ATOM 770 C CA . PRO A 1 97 ? -10.750 6.658 14.529 1.00 80.50 97 PRO A CA 1
ATOM 771 C C . PRO A 1 97 ? -10.459 5.174 14.322 1.00 80.50 97 PRO A C 1
ATOM 773 O O . PRO A 1 97 ? -10.918 4.308 15.070 1.00 80.50 97 PRO A O 1
ATOM 776 N N . ASN A 1 98 ? -9.676 4.882 13.287 1.00 8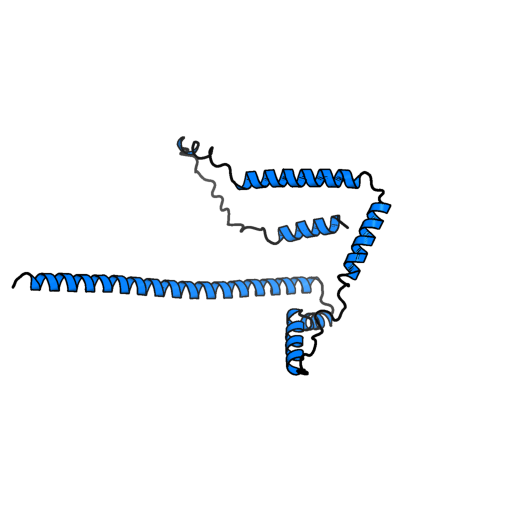1.00 98 ASN A N 1
ATOM 777 C CA . ASN A 1 98 ? -9.416 3.505 12.911 1.00 81.00 98 ASN A CA 1
ATOM 778 C C . ASN A 1 98 ? -8.743 2.726 14.056 1.00 81.00 98 ASN A C 1
ATOM 780 O O . ASN A 1 98 ? -7.666 3.106 14.516 1.00 81.00 98 ASN A O 1
ATOM 784 N N . HIS A 1 99 ? -9.337 1.606 14.480 1.00 82.56 99 HIS A N 1
ATOM 785 C CA . HIS A 1 99 ? -8.730 0.719 15.474 1.00 82.56 99 HIS A CA 1
ATOM 786 C C . HIS A 1 99 ? -7.611 -0.145 14.858 1.00 82.56 99 HIS A C 1
ATOM 788 O O . HIS A 1 99 ? -7.551 -0.360 13.646 1.00 82.56 99 HIS A O 1
ATOM 794 N N . SER A 1 100 ? -6.716 -0.685 15.691 1.00 80.81 100 SER A N 1
ATOM 795 C CA . SER A 1 100 ? -5.518 -1.444 15.268 1.00 80.81 100 SER A CA 1
ATOM 796 C C . SER A 1 100 ? -5.809 -2.680 14.400 1.00 80.81 100 SER A C 1
ATOM 798 O O . SER A 1 100 ? -4.957 -3.112 13.618 1.00 80.81 100 SER A O 1
ATOM 800 N N . TYR A 1 101 ? -7.011 -3.246 14.526 1.00 84.25 101 TYR A N 1
ATOM 801 C CA . TYR A 1 101 ? -7.474 -4.397 13.741 1.00 84.25 101 TYR A CA 1
ATOM 802 C C . TYR A 1 101 ? -8.096 -4.025 12.385 1.00 84.25 101 TYR A C 1
ATOM 804 O O . TYR A 1 101 ? -8.349 -4.920 11.574 1.00 84.25 101 TYR A O 1
ATOM 812 N N . ILE A 1 102 ? -8.325 -2.738 12.098 1.00 81.19 102 ILE A N 1
ATOM 813 C CA . ILE A 1 102 ? -8.852 -2.311 10.798 1.00 81.19 102 ILE A CA 1
ATOM 814 C C . ILE A 1 102 ? -7.844 -2.659 9.708 1.00 81.19 102 ILE A C 1
ATOM 816 O O . ILE A 1 102 ? -6.655 -2.354 9.795 1.00 81.19 102 ILE A O 1
ATOM 820 N N . GLY A 1 103 ? -8.319 -3.356 8.675 1.00 81.50 103 GLY A N 1
ATOM 821 C CA . GLY A 1 103 ? -7.446 -3.875 7.627 1.00 81.50 103 GLY A CA 1
ATOM 822 C C . GLY A 1 103 ? -6.533 -5.017 8.097 1.00 81.50 103 GLY A C 1
ATOM 823 O O . GLY A 1 103 ? -5.475 -5.242 7.505 1.00 81.50 103 GLY A O 1
ATOM 824 N N . ARG A 1 104 ? -6.916 -5.727 9.165 1.00 88.19 104 ARG A N 1
ATOM 825 C CA . ARG A 1 104 ? -6.329 -7.006 9.613 1.00 88.19 104 ARG A CA 1
ATOM 826 C C . ARG A 1 104 ? -7.387 -8.018 10.065 1.00 88.19 104 ARG A C 1
ATOM 828 O O . ARG A 1 104 ? -7.034 -9.113 10.485 1.00 88.19 104 ARG A O 1
ATOM 835 N N . SER A 1 105 ? -8.663 -7.664 9.960 1.00 91.44 105 SER A N 1
ATOM 836 C CA . SER A 1 105 ? -9.807 -8.527 10.225 1.00 91.44 105 SER A CA 1
ATOM 837 C C . SER A 1 105 ? -10.603 -8.766 8.941 1.00 91.44 105 SER A C 1
ATOM 839 O O . SER A 1 105 ? -10.633 -7.930 8.035 1.00 91.44 105 SER A O 1
ATOM 841 N N . VAL A 1 106 ? -11.235 -9.936 8.852 1.00 93.94 106 VAL A N 1
ATOM 842 C CA . VAL A 1 106 ? -12.187 -10.297 7.796 1.00 93.94 106 VAL A CA 1
ATOM 843 C C . VAL A 1 106 ? -13.336 -11.035 8.469 1.00 93.94 106 VAL A C 1
ATOM 845 O O . VAL A 1 106 ? -13.099 -11.962 9.240 1.00 93.94 106 VAL A O 1
ATOM 848 N N . ARG A 1 107 ? -14.575 -10.616 8.196 1.00 93.44 107 ARG A N 1
ATOM 849 C CA . ARG A 1 107 ? -15.767 -11.314 8.685 1.00 93.44 107 ARG A CA 1
ATOM 850 C C . ARG A 1 107 ? -15.923 -12.636 7.934 1.00 93.44 107 ARG A C 1
ATOM 852 O O . ARG A 1 107 ? -15.824 -12.660 6.708 1.00 93.44 107 ARG A O 1
ATOM 859 N N . VAL A 1 108 ? -16.178 -13.715 8.670 1.00 96.38 108 VAL A N 1
ATOM 860 C CA . VAL A 1 108 ? -16.548 -15.007 8.082 1.00 96.38 108 VAL A CA 1
ATOM 861 C C . VAL A 1 108 ? -18.008 -14.926 7.644 1.00 96.38 108 VAL A C 1
ATOM 863 O O . VAL A 1 108 ? -18.864 -14.508 8.422 1.00 96.38 108 VAL A O 1
ATOM 866 N N . VAL A 1 109 ? -18.271 -15.282 6.389 1.00 94.44 109 VAL A N 1
ATOM 867 C CA . VAL A 1 109 ? -19.611 -15.309 5.789 1.00 94.44 109 VAL A CA 1
ATOM 868 C C . VAL A 1 109 ? -19.942 -16.771 5.496 1.00 94.44 109 VAL A C 1
ATOM 870 O O . VAL A 1 109 ? -19.061 -17.514 5.063 1.00 94.44 109 VAL A O 1
ATOM 873 N N . ASP A 1 110 ? -21.167 -17.190 5.813 1.00 93.38 110 ASP A N 1
ATOM 874 C CA . ASP A 1 110 ? -21.690 -18.543 5.559 1.00 93.38 110 ASP A CA 1
ATOM 875 C C . ASP A 1 110 ? -20.841 -19.683 6.151 1.00 93.38 110 ASP A C 1
ATOM 877 O O . ASP A 1 110 ? -20.729 -20.764 5.582 1.00 93.38 110 ASP A O 1
ATOM 881 N N . GLY A 1 111 ? -20.161 -19.426 7.275 1.00 95.12 111 GLY A N 1
ATOM 882 C CA . GLY A 1 111 ? -19.278 -20.406 7.919 1.00 95.12 111 GLY A CA 1
ATOM 883 C C . GLY A 1 111 ? -18.031 -20.783 7.104 1.00 95.12 111 GLY A C 1
ATOM 884 O O . GLY A 1 111 ? -17.244 -21.620 7.545 1.00 95.12 111 GLY A O 1
ATOM 885 N N . ASN A 1 112 ? -17.791 -20.159 5.945 1.00 95.56 112 ASN A N 1
ATOM 886 C CA . ASN A 1 112 ? -16.657 -20.485 5.086 1.00 95.56 112 ASN A CA 1
ATOM 887 C C . ASN A 1 112 ? -15.364 -19.819 5.586 1.00 95.56 112 ASN A C 1
ATOM 889 O O . ASN A 1 112 ? -14.956 -18.736 5.151 1.00 95.56 112 ASN A O 1
ATOM 893 N N . VAL A 1 113 ? -14.698 -20.496 6.521 1.00 96.62 113 VAL A N 1
ATOM 894 C CA . VAL A 1 113 ? -13.441 -20.033 7.127 1.00 96.62 113 VAL A CA 1
ATOM 895 C C . VAL A 1 113 ? -12.299 -19.995 6.107 1.00 96.62 113 VAL A C 1
ATOM 897 O O . VAL A 1 113 ? -11.464 -19.091 6.148 1.00 96.62 113 VAL A O 1
ATOM 900 N N . GLN A 1 114 ? -12.267 -20.935 5.160 1.00 96.69 114 GLN A N 1
ATOM 901 C CA . GLN A 1 114 ? -11.175 -21.056 4.194 1.00 96.69 114 GLN A CA 1
ATOM 902 C C . GLN A 1 114 ? -11.103 -19.851 3.247 1.00 96.69 114 GLN A C 1
ATOM 904 O O . GLN A 1 114 ? -10.020 -19.307 2.985 1.00 96.69 114 GLN A O 1
ATOM 909 N N . ASP A 1 115 ? -12.253 -19.394 2.750 1.00 96.25 115 ASP A N 1
ATOM 910 C CA . ASP A 1 115 ? -12.305 -18.201 1.910 1.00 96.25 115 ASP A CA 1
ATOM 911 C C . ASP A 1 115 ? -11.997 -16.937 2.725 1.00 96.25 115 ASP A C 1
ATOM 913 O O . ASP A 1 115 ? -11.174 -16.112 2.312 1.00 96.25 115 ASP A O 1
ATOM 917 N N . ALA A 1 116 ? -12.544 -16.819 3.940 1.00 96.56 116 ALA A N 1
ATOM 918 C CA . ALA A 1 116 ? -12.223 -15.716 4.845 1.00 96.56 116 ALA A CA 1
ATOM 919 C C . ALA A 1 116 ? -10.709 -15.621 5.122 1.00 96.56 116 ALA A C 1
ATOM 921 O O . ALA A 1 116 ? -10.125 -14.535 5.033 1.00 96.56 116 ALA A O 1
ATOM 922 N N . PHE A 1 117 ? -10.039 -16.753 5.352 1.00 96.56 117 PHE A N 1
ATOM 923 C CA . PHE A 1 117 ? -8.591 -16.816 5.551 1.00 96.56 117 PHE A CA 1
ATOM 924 C C . PHE A 1 117 ? -7.809 -16.423 4.289 1.00 96.56 117 PHE A C 1
ATOM 926 O O . PHE A 1 117 ? -6.833 -15.669 4.349 1.00 96.56 117 PHE A O 1
ATOM 933 N N . SER A 1 118 ? -8.262 -16.861 3.113 1.00 96.31 118 SER A N 1
ATOM 934 C CA . SER A 1 118 ? -7.656 -16.498 1.826 1.00 96.31 118 SER A CA 1
ATOM 935 C C . SER A 1 118 ? -7.790 -15.003 1.519 1.00 96.31 118 SER A C 1
ATOM 937 O O . SER A 1 118 ? -6.858 -14.373 0.998 1.00 96.31 118 SER A O 1
ATOM 939 N N . ARG A 1 119 ? -8.937 -14.404 1.857 1.00 95.19 119 ARG A N 1
ATOM 940 C CA . ARG A 1 119 ? -9.168 -12.954 1.783 1.00 95.19 119 ARG A CA 1
ATOM 941 C C . ARG A 1 119 ? -8.268 -12.213 2.768 1.00 95.19 119 ARG A C 1
ATOM 943 O O . ARG A 1 119 ? -7.591 -11.269 2.361 1.00 95.19 119 ARG A O 1
ATOM 950 N N . LEU A 1 120 ? -8.176 -12.685 4.012 1.00 95.38 120 LEU A N 1
ATOM 951 C CA . LEU A 1 120 ? -7.308 -12.107 5.037 1.00 95.38 120 LEU A CA 1
ATOM 952 C C . LEU A 1 120 ? -5.836 -12.124 4.603 1.00 95.38 120 LEU A C 1
ATOM 954 O O . LEU A 1 120 ? -5.161 -11.098 4.657 1.00 95.38 120 LEU A O 1
ATOM 958 N N . LYS A 1 121 ? -5.346 -13.250 4.074 1.00 95.31 121 LYS A N 1
ATOM 959 C CA . LYS A 1 121 ? -3.978 -13.376 3.548 1.00 95.31 121 LYS A CA 1
ATOM 960 C C . LYS A 1 121 ? -3.701 -12.370 2.427 1.00 95.31 121 LYS A C 1
ATOM 962 O O . LYS A 1 121 ? -2.661 -11.710 2.435 1.00 95.31 121 LYS A O 1
ATOM 967 N N . ARG A 1 122 ? -4.631 -12.215 1.474 1.00 94.88 122 ARG A N 1
ATOM 968 C CA . ARG A 1 122 ? -4.532 -11.203 0.405 1.00 94.88 122 ARG A CA 1
ATOM 969 C C . ARG A 1 122 ? -4.480 -9.789 0.978 1.00 94.88 122 ARG A C 1
ATOM 971 O O . ARG A 1 122 ? -3.660 -8.985 0.538 1.00 94.88 122 ARG A O 1
ATOM 978 N N . LEU A 1 123 ? -5.317 -9.501 1.967 1.00 94.81 123 LEU A N 1
ATOM 979 C CA . LEU A 1 123 ? -5.413 -8.196 2.607 1.00 94.81 123 LEU A CA 1
ATOM 980 C C . LEU A 1 123 ? -4.113 -7.838 3.354 1.00 94.81 123 LEU A C 1
ATOM 982 O O . LEU A 1 123 ? -3.541 -6.775 3.111 1.00 94.81 123 LEU A O 1
ATOM 986 N N . LEU A 1 124 ? -3.573 -8.756 4.162 1.00 94.25 124 LEU A N 1
ATOM 987 C CA . LEU A 1 124 ? -2.294 -8.571 4.864 1.00 94.25 124 LEU A CA 1
ATOM 988 C C . LEU A 1 124 ? -1.116 -8.360 3.902 1.00 94.25 124 LEU A C 1
ATOM 990 O O . LEU A 1 124 ? -0.210 -7.577 4.196 1.00 94.25 124 LEU A O 1
ATOM 994 N N . ASN A 1 125 ? -1.135 -9.026 2.743 1.00 93.81 125 ASN A N 1
ATOM 995 C CA . ASN A 1 125 ? -0.121 -8.847 1.705 1.00 93.81 125 ASN A CA 1
ATOM 996 C C . ASN A 1 125 ? -0.222 -7.474 1.026 1.00 93.81 125 ASN A C 1
ATOM 998 O O . ASN A 1 125 ? 0.806 -6.831 0.822 1.00 93.81 125 ASN A O 1
ATOM 1002 N N . ARG A 1 126 ? -1.438 -7.000 0.708 1.00 93.44 126 ARG A N 1
ATOM 1003 C CA . ARG A 1 126 ? -1.660 -5.653 0.142 1.00 93.44 126 ARG A CA 1
ATOM 1004 C C . ARG A 1 126 ? -1.171 -4.560 1.090 1.00 93.44 126 ARG A C 1
ATOM 1006 O O . ARG A 1 126 ? -0.478 -3.646 0.657 1.00 93.44 126 ARG A O 1
ATOM 1013 N N . ASN A 1 127 ? -1.459 -4.713 2.381 1.00 93.00 127 ASN A N 1
ATOM 1014 C CA . ASN A 1 127 ? -1.027 -3.790 3.432 1.00 93.00 127 ASN A CA 1
ATOM 1015 C C . ASN A 1 127 ? 0.450 -3.970 3.833 1.00 93.00 127 ASN A C 1
ATOM 1017 O O . ASN A 1 127 ? 0.934 -3.267 4.714 1.00 93.00 127 ASN A O 1
ATOM 1021 N N . ALA A 1 128 ? 1.168 -4.912 3.208 1.00 92.88 128 ALA A N 1
ATOM 1022 C CA . ALA A 1 128 ? 2.573 -5.224 3.462 1.00 92.88 128 ALA A CA 1
ATOM 1023 C C . ALA A 1 128 ? 2.922 -5.525 4.937 1.00 92.88 128 ALA A C 1
ATOM 1025 O O . ALA A 1 128 ? 4.086 -5.418 5.318 1.00 92.88 128 ALA A O 1
ATOM 1026 N N . VAL A 1 129 ? 1.955 -5.974 5.749 1.00 92.56 129 VAL A N 1
ATOM 1027 C CA . VAL A 1 129 ? 2.104 -6.147 7.211 1.00 92.56 129 VAL A CA 1
ATOM 1028 C C . VAL A 1 129 ? 3.236 -7.114 7.561 1.00 92.56 129 VAL A C 1
ATOM 1030 O O . VAL A 1 129 ? 4.033 -6.862 8.458 1.00 92.56 129 VAL A O 1
ATOM 1033 N N . ARG A 1 130 ? 3.346 -8.225 6.823 1.00 92.25 130 ARG A N 1
ATOM 1034 C CA . ARG A 1 130 ? 4.402 -9.226 7.053 1.00 92.25 130 ARG A CA 1
ATOM 1035 C C . ARG A 1 130 ? 5.788 -8.690 6.702 1.00 92.25 130 ARG A C 1
ATOM 1037 O O . ARG A 1 130 ? 6.761 -9.029 7.366 1.00 92.25 130 ARG A O 1
ATOM 1044 N N . LEU A 1 131 ? 5.875 -7.878 5.647 1.00 92.75 131 LEU A N 1
ATOM 1045 C CA . LEU A 1 131 ? 7.135 -7.290 5.199 1.00 92.75 131 LEU A CA 1
ATOM 1046 C C . LEU A 1 131 ? 7.623 -6.242 6.200 1.00 92.75 131 LEU A C 1
ATOM 1048 O O . LEU A 1 131 ? 8.809 -6.220 6.508 1.00 92.75 131 LEU A O 1
ATOM 1052 N N . THR A 1 132 ? 6.718 -5.393 6.695 1.00 92.50 132 THR A N 1
ATOM 1053 C CA . THR A 1 132 ? 7.051 -4.385 7.706 1.00 92.50 132 THR A CA 1
ATOM 1054 C C . THR A 1 132 ? 7.457 -5.051 9.007 1.00 92.50 132 THR A C 1
ATOM 1056 O O . THR A 1 132 ? 8.529 -4.750 9.502 1.00 92.50 132 THR A O 1
ATOM 1059 N N . TRP A 1 133 ? 6.689 -6.040 9.480 1.00 94.12 133 TRP A N 1
ATOM 1060 C CA . TRP A 1 133 ? 7.013 -6.771 10.705 1.00 94.12 133 TRP A CA 1
ATOM 1061 C C . TRP A 1 133 ? 8.430 -7.358 10.668 1.00 94.12 133 TRP A C 1
ATOM 1063 O O . TRP A 1 133 ? 9.232 -7.051 11.540 1.00 94.12 133 TRP A O 1
ATOM 1073 N N . ARG A 1 134 ? 8.795 -8.067 9.589 1.00 95.69 134 ARG A N 1
ATOM 1074 C CA . ARG A 1 134 ? 10.161 -8.595 9.419 1.00 95.69 134 ARG A CA 1
ATOM 1075 C C . ARG A 1 134 ? 11.240 -7.521 9.287 1.00 95.69 134 ARG A C 1
ATOM 1077 O O . ARG A 1 134 ? 12.386 -7.750 9.654 1.00 95.69 134 ARG A O 1
ATOM 1084 N N . ALA A 1 135 ? 10.917 -6.378 8.688 1.00 91.81 135 ALA A N 1
ATOM 1085 C CA . ALA A 1 135 ? 11.865 -5.274 8.563 1.00 91.81 135 ALA A CA 1
ATOM 1086 C C . ALA A 1 135 ? 12.078 -4.545 9.896 1.00 91.81 135 ALA A C 1
ATOM 1088 O O . ALA A 1 135 ? 13.154 -3.992 10.101 1.00 91.81 135 ALA A O 1
ATOM 1089 N N . ASP A 1 136 ? 11.066 -4.549 10.763 1.00 95.25 136 ASP A N 1
ATOM 1090 C CA . ASP A 1 136 ? 11.067 -3.879 12.060 1.00 95.25 136 ASP A CA 1
ATOM 1091 C C . ASP A 1 136 ? 11.629 -4.774 13.183 1.00 95.25 136 ASP A C 1
ATOM 1093 O O . ASP A 1 136 ? 12.040 -4.247 14.213 1.00 95.25 136 ASP A O 1
ATOM 1097 N N . GLU A 1 137 ? 11.730 -6.098 12.977 1.00 96.81 137 GLU A N 1
ATOM 1098 C CA . GLU A 1 137 ? 12.397 -7.046 13.897 1.00 96.81 137 GLU A CA 1
ATOM 1099 C C . GLU A 1 137 ? 13.820 -6.605 14.286 1.00 96.81 137 GLU A C 1
ATOM 1101 O O . GLU A 1 137 ? 14.286 -6.902 15.384 1.00 96.81 137 GLU A O 1
ATOM 1106 N N . ARG A 1 138 ? 14.531 -5.907 13.391 1.00 95.94 138 ARG A N 1
ATOM 1107 C CA . ARG A 1 138 ? 15.889 -5.402 13.631 1.00 95.94 138 ARG A CA 1
ATOM 1108 C C . ARG A 1 138 ? 16.010 -3.944 13.219 1.00 95.94 138 ARG A C 1
ATOM 1110 O O . ARG A 1 138 ? 15.491 -3.528 12.185 1.00 95.94 138 ARG A O 1
ATOM 1117 N N . HIS A 1 139 ? 16.765 -3.169 13.995 1.00 96.88 139 HIS A N 1
ATOM 1118 C CA . HIS A 1 139 ? 17.044 -1.781 13.650 1.00 96.88 139 HIS A CA 1
ATOM 1119 C C . HIS A 1 139 ? 17.892 -1.688 12.372 1.00 96.88 139 HIS A C 1
ATOM 1121 O O . HIS A 1 139 ? 19.065 -2.055 12.352 1.00 96.88 139 HIS A O 1
ATOM 1127 N N . GLU A 1 140 ? 17.307 -1.133 11.314 1.00 96.31 140 GLU A N 1
ATOM 1128 C CA . GLU A 1 140 ? 18.018 -0.751 10.096 1.00 96.31 140 GLU A CA 1
ATOM 1129 C C . GLU A 1 140 ? 18.501 0.701 10.204 1.00 96.31 140 GLU A C 1
ATOM 1131 O O . GLU A 1 140 ? 17.708 1.625 10.431 1.00 96.31 140 GLU A O 1
ATOM 1136 N N . ARG A 1 141 ? 19.798 0.933 9.962 1.00 97.69 141 ARG A N 1
ATOM 1137 C CA . ARG A 1 141 ? 20.369 2.284 9.982 1.00 97.69 141 ARG A CA 1
ATOM 1138 C C . ARG A 1 141 ? 19.669 3.174 8.952 1.00 97.69 141 ARG A C 1
ATOM 1140 O O . ARG A 1 141 ? 19.389 2.778 7.818 1.00 97.69 141 ARG A O 1
ATOM 1147 N N . LYS A 1 142 ? 19.459 4.449 9.292 1.00 97.38 142 LYS A N 1
ATOM 1148 C CA . LYS A 1 142 ? 18.749 5.421 8.432 1.00 97.38 142 LYS A CA 1
ATOM 1149 C C . LYS A 1 142 ? 19.324 5.518 7.009 1.00 97.38 142 LYS A C 1
ATOM 1151 O O . LYS A 1 142 ? 18.565 5.651 6.046 1.00 97.38 142 LYS A O 1
ATOM 1156 N N . GLY A 1 143 ? 20.651 5.476 6.866 1.00 98.25 143 GLY A N 1
ATOM 1157 C CA . GLY A 1 143 ? 21.333 5.531 5.567 1.00 98.25 143 GLY A CA 1
ATOM 1158 C C . GLY A 1 143 ? 21.073 4.294 4.703 1.00 98.25 143 GLY A C 1
ATOM 1159 O O . GLY A 1 143 ? 20.746 4.423 3.522 1.00 98.25 143 GLY A O 1
ATOM 1160 N N . GLU A 1 144 ? 21.137 3.108 5.303 1.00 97.56 144 GLU A N 1
ATOM 1161 C CA . GLU A 1 144 ? 20.842 1.829 4.647 1.00 97.56 144 GLU A CA 1
ATOM 1162 C C . GLU A 1 144 ? 19.381 1.764 4.203 1.00 97.56 144 GLU A C 1
ATOM 1164 O O . GLU A 1 144 ? 19.115 1.532 3.021 1.00 97.56 144 GLU A O 1
ATOM 1169 N N . LYS A 1 145 ? 18.446 2.156 5.081 1.00 97.06 145 LYS A N 1
ATOM 1170 C CA . LYS A 1 145 ? 17.014 2.258 4.759 1.00 97.06 145 LYS A CA 1
ATOM 1171 C C . LYS A 1 145 ? 16.758 3.129 3.532 1.00 97.06 145 LYS A C 1
ATOM 1173 O O . LYS A 1 145 ? 15.992 2.752 2.642 1.00 97.06 145 LYS A O 1
ATOM 1178 N N . ARG A 1 146 ? 17.423 4.287 3.435 1.00 97.88 146 ARG A N 1
ATOM 1179 C CA . ARG A 1 146 ? 17.315 5.193 2.275 1.00 97.88 146 ARG A CA 1
ATOM 1180 C C . ARG A 1 146 ? 17.857 4.558 0.993 1.00 97.88 146 ARG A C 1
ATOM 1182 O O . ARG A 1 146 ? 17.190 4.642 -0.040 1.00 97.88 146 ARG A O 1
ATOM 1189 N N . ARG A 1 147 ? 19.026 3.909 1.049 1.00 97.94 147 ARG A N 1
ATOM 1190 C CA . ARG A 1 147 ? 19.620 3.205 -0.103 1.00 97.94 147 ARG A CA 1
ATOM 1191 C C . ARG A 1 147 ? 18.716 2.068 -0.580 1.00 97.94 147 ARG A C 1
ATOM 1193 O O . ARG A 1 147 ? 18.400 2.002 -1.769 1.00 97.94 147 ARG A O 1
ATOM 1200 N N . ARG A 1 148 ? 18.209 1.247 0.346 1.00 96.00 148 ARG A N 1
ATOM 1201 C CA . ARG A 1 148 ? 17.260 0.163 0.063 1.00 96.00 148 ARG A CA 1
ATOM 1202 C C . ARG A 1 148 ? 15.996 0.689 -0.612 1.00 96.00 148 ARG A C 1
ATOM 1204 O O . ARG A 1 148 ? 15.624 0.198 -1.676 1.00 96.00 148 ARG A O 1
ATOM 1211 N N . LEU A 1 149 ? 15.352 1.712 -0.042 1.00 96.50 149 LEU A N 1
ATOM 1212 C CA . LEU A 1 149 ? 14.125 2.296 -0.599 1.00 96.50 149 LEU A CA 1
ATOM 1213 C C . LEU A 1 149 ? 14.344 2.907 -1.990 1.00 96.50 149 LEU A C 1
ATOM 1215 O O . LEU A 1 149 ? 13.485 2.747 -2.858 1.00 96.50 149 LEU A O 1
ATOM 1219 N N . ARG A 1 150 ? 15.491 3.556 -2.233 1.00 97.62 150 ARG A N 1
ATOM 1220 C CA . ARG A 1 150 ? 15.865 4.066 -3.563 1.00 97.62 150 ARG A CA 1
ATOM 1221 C C . ARG A 1 150 ? 16.009 2.925 -4.574 1.00 97.62 150 ARG A C 1
ATOM 1223 O O . ARG A 1 150 ? 15.402 2.991 -5.639 1.00 97.62 150 ARG A O 1
ATOM 1230 N N . SER A 1 151 ? 16.739 1.865 -4.221 1.00 97.56 151 SER A N 1
ATOM 1231 C CA . SER A 1 151 ? 16.903 0.674 -5.069 1.00 97.56 151 SER A CA 1
ATOM 1232 C C . SER A 1 151 ? 15.564 -0.013 -5.368 1.00 97.56 151 SER A C 1
ATOM 1234 O O . SER A 1 151 ? 15.281 -0.363 -6.513 1.00 97.56 151 SER A O 1
ATOM 1236 N N . ILE A 1 152 ? 14.696 -0.173 -4.363 1.00 96.31 152 ILE A N 1
ATOM 1237 C CA . ILE A 1 152 ? 13.352 -0.742 -4.545 1.00 96.31 152 ILE A CA 1
ATOM 1238 C C . ILE A 1 152 ? 12.519 0.128 -5.490 1.00 96.31 152 ILE A C 1
ATOM 1240 O O . ILE A 1 152 ? 11.877 -0.399 -6.397 1.00 96.31 152 ILE A O 1
ATOM 1244 N N . ARG A 1 153 ? 12.530 1.453 -5.299 1.00 98.00 153 ARG A N 1
ATOM 1245 C CA . ARG A 1 153 ? 11.806 2.390 -6.166 1.00 98.00 153 ARG A CA 1
ATOM 1246 C C . ARG A 1 153 ? 12.265 2.256 -7.616 1.00 98.00 153 ARG A C 1
ATOM 1248 O O . ARG A 1 153 ? 11.419 2.114 -8.491 1.00 98.00 153 ARG A O 1
ATOM 1255 N N . TRP A 1 154 ? 13.576 2.232 -7.852 1.00 97.88 154 TRP A N 1
ATOM 1256 C CA . TRP A 1 154 ? 14.130 2.079 -9.196 1.00 97.88 154 TRP A CA 1
ATOM 1257 C C . TRP A 1 154 ? 13.720 0.757 -9.845 1.00 97.88 154 TRP A C 1
ATOM 1259 O O . TRP A 1 154 ? 13.209 0.760 -10.958 1.00 97.88 154 TRP A O 1
ATOM 1269 N N . ARG A 1 155 ? 13.828 -0.365 -9.121 1.00 97.75 155 ARG A N 1
ATOM 1270 C CA . ARG A 1 155 ? 13.393 -1.682 -9.618 1.00 97.75 155 ARG A CA 1
ATOM 1271 C C . ARG A 1 155 ? 11.912 -1.709 -9.996 1.00 97.75 155 ARG A C 1
ATOM 1273 O O . ARG A 1 155 ? 11.554 -2.311 -11.003 1.00 97.75 155 ARG A O 1
ATOM 1280 N N . ARG A 1 156 ? 11.050 -1.039 -9.222 1.00 96.19 156 ARG A N 1
ATOM 1281 C CA . ARG A 1 156 ? 9.613 -0.927 -9.527 1.00 96.19 156 ARG A CA 1
ATOM 1282 C C . ARG A 1 156 ? 9.355 -0.107 -10.789 1.00 96.19 156 ARG A C 1
ATOM 1284 O O . ARG A 1 156 ? 8.589 -0.556 -11.635 1.00 96.19 156 ARG A O 1
ATOM 1291 N N . ILE A 1 157 ? 10.003 1.052 -10.922 1.00 96.62 157 ILE A N 1
ATOM 1292 C CA . ILE A 1 157 ? 9.879 1.920 -12.104 1.00 96.62 157 ILE A CA 1
ATOM 1293 C C . ILE A 1 157 ? 10.394 1.192 -13.346 1.00 96.62 157 ILE A C 1
ATOM 1295 O O . ILE A 1 157 ? 9.703 1.135 -14.357 1.00 96.62 157 ILE A O 1
ATOM 1299 N N . PHE A 1 158 ? 11.564 0.563 -13.247 1.00 97.06 158 PHE A N 1
ATOM 1300 C CA . PHE A 1 158 ? 12.144 -0.212 -14.335 1.00 97.06 158 PHE A CA 1
ATOM 1301 C C . PHE A 1 158 ? 11.223 -1.358 -14.763 1.00 97.06 158 PHE A C 1
ATOM 1303 O O . PHE A 1 158 ? 10.898 -1.472 -15.939 1.00 97.06 158 PHE A O 1
ATOM 1310 N N . ALA A 1 159 ? 10.722 -2.160 -13.819 1.00 96.69 159 ALA A N 1
ATOM 1311 C CA . ALA A 1 159 ? 9.785 -3.238 -14.131 1.00 96.69 159 ALA A CA 1
ATOM 1312 C C . ALA A 1 159 ? 8.491 -2.717 -14.778 1.00 96.69 159 ALA A C 1
ATOM 1314 O O . ALA A 1 159 ? 7.970 -3.350 -15.695 1.00 96.69 159 ALA A O 1
ATOM 1315 N N . HIS A 1 160 ? 7.978 -1.569 -14.327 1.00 95.38 160 HIS A N 1
ATOM 1316 C CA . HIS A 1 160 ? 6.826 -0.915 -14.944 1.00 95.38 160 HIS A CA 1
ATOM 1317 C C . HIS A 1 160 ? 7.124 -0.506 -16.393 1.00 95.38 160 HIS A C 1
ATOM 1319 O O . HIS A 1 160 ? 6.361 -0.858 -17.287 1.00 95.38 160 HIS A O 1
ATOM 1325 N N . HIS A 1 161 ? 8.259 0.153 -16.644 1.00 95.25 161 HIS A N 1
ATOM 1326 C CA . HIS A 1 161 ? 8.684 0.523 -17.996 1.00 95.25 161 HIS A CA 1
ATOM 1327 C C . HIS A 1 161 ? 8.884 -0.701 -18.894 1.00 95.25 161 HIS A C 1
ATOM 1329 O O . HIS A 1 161 ? 8.383 -0.711 -20.011 1.00 95.25 161 HIS A O 1
ATOM 1335 N N . VAL A 1 162 ? 9.539 -1.763 -18.415 1.00 96.06 162 VAL A N 1
ATOM 1336 C CA . VAL A 1 162 ? 9.736 -3.004 -19.186 1.00 96.06 162 VAL A CA 1
ATOM 1337 C C . VAL A 1 162 ? 8.397 -3.645 -19.563 1.00 96.06 162 VAL A C 1
ATOM 1339 O O . VAL A 1 162 ? 8.219 -4.076 -20.701 1.00 96.06 162 VAL A O 1
ATOM 1342 N N . ARG A 1 163 ? 7.429 -3.675 -18.638 1.00 92.69 163 ARG A N 1
ATOM 1343 C CA . ARG A 1 163 ? 6.076 -4.184 -18.918 1.00 92.69 163 ARG A CA 1
ATOM 1344 C C . ARG A 1 163 ? 5.344 -3.311 -19.931 1.00 92.69 163 ARG A C 1
ATOM 1346 O O . ARG A 1 163 ? 4.789 -3.851 -20.881 1.00 92.69 163 ARG A O 1
ATOM 1353 N N . ALA A 1 164 ? 5.387 -1.991 -19.759 1.00 92.56 164 ALA A N 1
ATOM 1354 C CA . ALA A 1 164 ? 4.773 -1.047 -20.685 1.00 92.56 164 ALA A CA 1
ATOM 1355 C C . ALA A 1 164 ? 5.368 -1.185 -22.095 1.00 92.56 164 ALA A C 1
ATOM 1357 O O . ALA A 1 164 ? 4.630 -1.352 -23.058 1.00 92.56 164 ALA A O 1
ATOM 1358 N N . LEU A 1 165 ? 6.697 -1.233 -22.217 1.00 90.81 165 LEU A N 1
ATOM 1359 C CA . LEU A 1 165 ? 7.387 -1.427 -23.494 1.00 90.81 165 LEU A CA 1
ATOM 1360 C C . LEU A 1 165 ? 7.016 -2.754 -24.161 1.00 90.81 165 LEU A C 1
ATOM 1362 O O . LEU A 1 165 ? 6.819 -2.793 -25.373 1.00 90.81 165 LEU A O 1
ATOM 1366 N N . ARG A 1 166 ? 6.900 -3.843 -23.392 1.00 89.06 166 ARG A N 1
ATOM 1367 C CA . ARG A 1 166 ? 6.471 -5.143 -23.926 1.00 89.06 166 ARG A CA 1
ATOM 1368 C C . ARG A 1 166 ? 5.043 -5.085 -24.475 1.00 89.06 166 ARG A C 1
ATOM 1370 O O . ARG A 1 166 ? 4.799 -5.631 -25.545 1.00 89.06 166 ARG A O 1
ATOM 1377 N N . ILE A 1 167 ? 4.127 -4.425 -23.767 1.00 83.69 167 ILE A N 1
ATOM 1378 C CA . ILE A 1 167 ? 2.734 -4.261 -24.207 1.00 83.69 167 ILE A CA 1
ATOM 1379 C C . ILE A 1 167 ? 2.676 -3.410 -25.480 1.00 83.69 167 ILE A C 1
ATOM 1381 O O . ILE A 1 167 ? 2.050 -3.827 -26.447 1.00 83.69 167 ILE A O 1
ATOM 1385 N N . LEU A 1 168 ? 3.395 -2.284 -25.516 1.00 82.50 168 LEU A N 1
ATOM 1386 C CA . LEU A 1 168 ? 3.442 -1.394 -26.682 1.00 82.50 168 LEU A CA 1
ATOM 1387 C C . LEU A 1 168 ? 4.044 -2.075 -27.920 1.00 82.50 168 LEU A C 1
ATOM 1389 O O . LEU A 1 168 ? 3.567 -1.890 -29.037 1.00 82.50 168 LEU A O 1
ATOM 1393 N N . LYS A 1 169 ? 5.078 -2.907 -27.744 1.00 80.25 169 LYS A N 1
ATOM 1394 C CA . LYS A 1 169 ? 5.620 -3.717 -28.846 1.00 80.25 169 LYS A CA 1
ATOM 1395 C C . LYS A 1 169 ? 4.599 -4.737 -29.353 1.00 80.25 169 LYS A C 1
ATOM 1397 O O . LYS A 1 169 ? 4.456 -4.884 -30.562 1.00 80.25 169 LYS A O 1
ATOM 1402 N N . ALA A 1 170 ? 3.880 -5.409 -28.453 1.00 78.31 170 ALA A N 1
ATOM 1403 C CA . ALA A 1 170 ? 2.848 -6.373 -28.829 1.00 78.31 170 ALA A CA 1
ATOM 1404 C C . ALA A 1 170 ? 1.680 -5.706 -29.578 1.00 78.31 170 ALA A C 1
ATOM 1406 O O . ALA A 1 170 ? 1.255 -6.217 -30.611 1.00 78.31 170 ALA A O 1
ATOM 1407 N N . SER A 1 171 ? 1.209 -4.540 -29.123 1.00 76.25 171 SER A N 1
ATOM 1408 C CA . SER A 1 171 ? 0.154 -3.792 -29.817 1.00 76.25 171 SER A CA 1
ATOM 1409 C C . SER A 1 171 ? 0.604 -3.307 -31.195 1.00 76.25 171 SER A C 1
ATOM 1411 O O . SER A 1 171 ? -0.141 -3.442 -32.159 1.00 76.25 171 SER A O 1
ATOM 1413 N N . ASN A 1 172 ? 1.840 -2.816 -31.325 1.00 73.88 172 ASN A N 1
ATOM 1414 C CA . ASN A 1 172 ? 2.367 -2.361 -32.614 1.00 73.88 172 ASN A CA 1
ATOM 1415 C C . ASN A 1 172 ? 2.511 -3.506 -33.626 1.00 73.88 172 ASN A C 1
ATOM 1417 O O . ASN A 1 172 ? 2.274 -3.300 -34.813 1.00 73.88 172 ASN A O 1
ATOM 1421 N N . LEU A 1 173 ? 2.852 -4.716 -33.171 1.00 70.69 173 LEU A N 1
ATOM 1422 C CA . LEU A 1 173 ? 2.899 -5.903 -34.030 1.00 70.69 173 LEU A CA 1
ATOM 1423 C C . LEU A 1 173 ? 1.507 -6.308 -34.536 1.00 70.69 173 LEU A C 1
ATOM 1425 O O . LEU A 1 173 ? 1.374 -6.667 -35.704 1.00 70.69 173 LEU A O 1
ATOM 1429 N N . LEU A 1 174 ? 0.476 -6.199 -33.694 1.00 67.44 174 LEU A N 1
ATOM 1430 C CA . LEU A 1 174 ? -0.913 -6.474 -34.083 1.00 67.44 174 LEU A CA 1
ATOM 1431 C C . LEU A 1 174 ? -1.467 -5.426 -35.062 1.00 67.44 174 LEU A C 1
ATOM 1433 O O . LEU A 1 174 ? -2.179 -5.769 -36.000 1.00 67.44 174 LEU A O 1
ATOM 1437 N N . ILE A 1 175 ? -1.106 -4.152 -34.894 1.00 68.00 175 ILE A N 1
ATOM 1438 C CA . ILE A 1 175 ? -1.480 -3.086 -35.840 1.00 68.00 175 ILE A CA 1
ATOM 1439 C C . ILE A 1 175 ? -0.742 -3.265 -37.177 1.00 68.00 175 ILE A C 1
ATO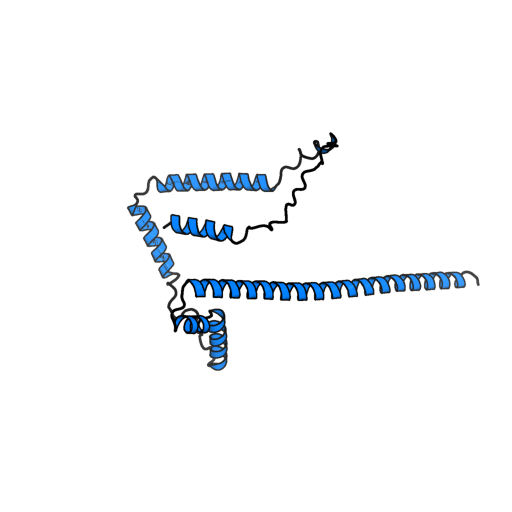M 1441 O O . ILE A 1 175 ? -1.304 -3.067 -38.253 1.00 68.00 175 ILE A O 1
ATOM 1445 N N . ALA A 1 176 ? 0.529 -3.671 -37.137 1.00 64.75 176 ALA A N 1
ATOM 1446 C CA . ALA A 1 176 ? 1.305 -3.930 -38.346 1.00 64.75 176 ALA A CA 1
ATOM 1447 C C . ALA A 1 176 ? 0.789 -5.150 -39.127 1.00 64.75 176 ALA A C 1
ATOM 1449 O O . ALA A 1 176 ? 0.849 -5.147 -40.359 1.00 64.75 176 ALA A O 1
ATOM 1450 N N . SER A 1 177 ? 0.277 -6.182 -38.444 1.00 63.38 177 SER A N 1
ATOM 1451 C CA . SER A 1 177 ? -0.349 -7.324 -39.112 1.00 63.38 177 SER A CA 1
ATOM 1452 C C . SER A 1 177 ? -1.704 -6.948 -39.715 1.00 63.38 177 SER A C 1
ATOM 1454 O O . SER A 1 177 ? -1.927 -7.262 -40.883 1.00 63.38 177 SER A O 1
ATOM 1456 N N . SER A 1 178 ? -2.563 -6.205 -39.005 1.00 66.56 178 SER A N 1
ATOM 1457 C CA . SER A 1 178 ? -3.873 -5.788 -39.534 1.00 66.56 178 SER A CA 1
ATOM 1458 C C . SER A 1 178 ? -3.751 -4.904 -40.779 1.00 66.56 178 SER A C 1
ATOM 1460 O O . SER A 1 178 ? -4.445 -5.136 -41.767 1.00 66.56 178 SER A O 1
ATOM 1462 N N . ASN A 1 179 ? -2.799 -3.965 -40.796 1.00 65.94 179 ASN A N 1
ATOM 1463 C CA . ASN A 1 179 ? -2.528 -3.130 -41.969 1.00 65.94 179 ASN A CA 1
ATOM 1464 C C . ASN A 1 179 ? -2.000 -3.940 -43.160 1.00 65.94 179 ASN A C 1
ATOM 1466 O O . ASN A 1 179 ? -2.269 -3.596 -44.311 1.00 65.94 179 ASN A O 1
ATOM 1470 N N . ARG A 1 180 ? -1.266 -5.032 -42.909 1.00 62.34 180 ARG A N 1
ATOM 1471 C CA . ARG A 1 180 ? -0.796 -5.934 -43.967 1.00 62.34 180 ARG A CA 1
ATOM 1472 C C . ARG A 1 180 ? -1.959 -6.729 -44.568 1.00 62.34 180 ARG A C 1
ATOM 1474 O O . ARG A 1 180 ? -2.045 -6.813 -45.788 1.00 62.34 180 ARG A O 1
ATOM 1481 N N . PHE A 1 181 ? -2.883 -7.219 -43.741 1.00 59.31 181 PHE A N 1
ATOM 1482 C CA . PHE A 1 181 ? -4.112 -7.873 -44.206 1.00 59.31 181 PHE A CA 1
ATOM 1483 C C . PHE A 1 181 ? -5.034 -6.915 -44.972 1.00 59.31 181 PHE A C 1
ATOM 1485 O O . PHE A 1 181 ? -5.502 -7.264 -46.051 1.00 59.31 181 PHE A O 1
ATOM 1492 N N . ALA A 1 182 ? -5.222 -5.680 -44.497 1.00 61.25 182 ALA A N 1
ATOM 1493 C CA . ALA A 1 182 ? -6.019 -4.670 -45.199 1.00 61.25 182 ALA A CA 1
ATOM 1494 C C . ALA A 1 182 ? -5.445 -4.328 -46.589 1.00 61.25 182 ALA A C 1
ATOM 1496 O O . ALA A 1 182 ? -6.185 -4.120 -47.554 1.00 61.25 182 ALA A O 1
ATOM 1497 N N . LYS A 1 183 ? -4.113 -4.322 -46.722 1.00 65.75 183 LYS A N 1
ATOM 1498 C CA . LYS A 1 183 ? -3.435 -4.093 -48.004 1.00 65.75 183 LYS A CA 1
ATOM 1499 C C . LYS A 1 183 ? -3.610 -5.264 -48.979 1.00 65.75 183 LYS A C 1
ATOM 1501 O O . LYS A 1 183 ? -3.760 -5.028 -50.170 1.00 65.75 183 LYS A O 1
ATOM 1506 N N . VAL A 1 184 ? -3.647 -6.501 -48.476 1.00 66.69 184 VAL A N 1
ATOM 1507 C CA . VAL A 1 184 ? -3.902 -7.705 -49.288 1.00 66.69 184 VAL A CA 1
ATOM 1508 C C . VAL A 1 184 ? -5.375 -7.800 -49.711 1.00 66.69 184 VAL A C 1
ATOM 1510 O O . VAL A 1 184 ? -5.654 -8.026 -50.887 1.00 66.69 184 VAL A O 1
ATOM 1513 N N . CYS A 1 185 ? -6.329 -7.539 -48.811 1.00 58.91 185 CYS A N 1
ATOM 1514 C CA . CYS A 1 185 ? -7.755 -7.522 -49.164 1.00 58.91 185 CYS A CA 1
ATOM 1515 C C . CYS A 1 185 ? -8.087 -6.433 -50.193 1.00 58.91 185 CYS A C 1
ATOM 1517 O O . CYS A 1 185 ? -8.804 -6.695 -51.153 1.00 58.91 185 CYS A O 1
ATOM 1519 N N . SER A 1 186 ? -7.517 -5.231 -50.051 1.00 61.06 186 SER A N 1
ATOM 1520 C CA . SER A 1 186 ? -7.727 -4.154 -51.031 1.00 61.06 186 SER A CA 1
ATOM 1521 C C . SER A 1 186 ? -7.075 -4.425 -52.389 1.00 61.06 186 SER A C 1
ATOM 1523 O O . SER A 1 186 ? -7.545 -3.896 -53.394 1.00 61.06 186 SER A O 1
ATOM 1525 N N . SER A 1 187 ? -6.022 -5.250 -52.459 1.00 61.06 187 SER A N 1
ATOM 1526 C CA . SER A 1 187 ? -5.525 -5.750 -53.746 1.00 61.06 187 SER A CA 1
ATOM 1527 C C . SER A 1 187 ? -6.453 -6.801 -54.353 1.00 61.06 187 SER A C 1
ATOM 1529 O O . SER A 1 187 ? -6.761 -6.686 -55.530 1.00 61.06 187 SER A O 1
ATOM 1531 N N . LEU A 1 188 ? -6.965 -7.758 -53.571 1.00 58.75 188 LEU A N 1
ATOM 1532 C CA . LEU A 1 188 ? -7.871 -8.805 -54.068 1.00 58.75 188 LEU A CA 1
ATOM 1533 C C . LEU A 1 188 ? -9.185 -8.231 -54.617 1.00 58.75 188 LEU A C 1
ATOM 1535 O O . LEU A 1 188 ? -9.606 -8.600 -55.708 1.00 58.75 188 LEU A O 1
ATOM 1539 N N . GLN A 1 189 ? -9.752 -7.231 -53.943 1.00 58.84 189 GLN A N 1
ATOM 1540 C CA . GLN A 1 189 ? -10.978 -6.562 -54.386 1.00 58.84 189 GLN A CA 1
ATOM 1541 C C . GLN A 1 189 ? -10.809 -5.793 -55.714 1.00 58.84 189 GLN A C 1
ATOM 1543 O O . GLN A 1 189 ? -11.778 -5.581 -56.442 1.00 58.84 189 GLN A O 1
ATOM 1548 N N . LYS A 1 190 ? -9.579 -5.387 -56.069 1.00 59.72 190 LYS A N 1
ATOM 1549 C CA . LYS A 1 190 ? -9.282 -4.793 -57.386 1.00 59.72 190 LYS A CA 1
ATOM 1550 C C . LYS A 1 190 ? -9.235 -5.835 -58.502 1.00 59.72 190 LYS A C 1
ATOM 1552 O O . LYS A 1 190 ? -9.541 -5.485 -59.638 1.00 59.72 190 LYS A O 1
ATOM 1557 N N . TYR A 1 191 ? -8.860 -7.076 -58.194 1.00 57.47 191 TYR A N 1
ATOM 1558 C CA . TYR A 1 191 ? -8.833 -8.159 -59.176 1.00 57.47 191 TYR A CA 1
ATOM 1559 C C . TYR A 1 191 ? -10.248 -8.693 -59.461 1.00 57.47 191 TYR A C 1
ATOM 1561 O O . TYR A 1 191 ? -10.594 -8.837 -60.627 1.00 57.47 191 TYR A O 1
ATOM 1569 N N . GLU A 1 192 ? -11.115 -8.837 -58.451 1.00 57.44 192 GLU A N 1
ATOM 1570 C CA . GLU A 1 192 ? -12.526 -9.240 -58.657 1.00 57.44 192 GLU A CA 1
ATOM 1571 C C . GLU A 1 192 ? -13.323 -8.245 -59.525 1.00 57.44 192 GLU A C 1
ATOM 1573 O O . GLU A 1 192 ? -14.085 -8.640 -60.406 1.00 57.44 192 GLU A O 1
ATOM 1578 N N . LEU A 1 193 ? -13.119 -6.933 -59.348 1.00 56.25 193 LEU A N 1
ATOM 1579 C CA . LEU A 1 193 ? -13.772 -5.919 -60.192 1.00 56.25 193 LEU A CA 1
ATOM 1580 C C . LEU A 1 193 ? -13.253 -5.920 -61.642 1.00 56.25 193 LEU A C 1
ATOM 1582 O O . LEU A 1 193 ? -13.993 -5.567 -62.561 1.00 56.25 193 LEU A O 1
ATOM 1586 N N . ALA A 1 194 ? -11.999 -6.323 -61.862 1.00 57.75 194 ALA A N 1
ATOM 1587 C CA . ALA A 1 194 ? -11.430 -6.456 -63.201 1.00 57.75 194 ALA A CA 1
ATOM 1588 C C . ALA A 1 194 ? -11.955 -7.708 -63.930 1.00 57.75 194 ALA A C 1
ATOM 1590 O O . ALA A 1 194 ? -12.201 -7.658 -65.138 1.00 57.75 194 ALA A O 1
ATOM 1591 N N . GLU A 1 195 ? -12.193 -8.804 -63.206 1.00 56.75 195 GLU A N 1
ATOM 1592 C CA . GLU A 1 195 ? -12.794 -10.025 -63.760 1.00 56.75 195 GLU A CA 1
ATOM 1593 C C . GLU A 1 195 ? -14.268 -9.826 -64.141 1.00 56.75 195 GLU A C 1
ATOM 1595 O O . GLU A 1 195 ? -14.693 -10.246 -65.216 1.00 56.75 195 GLU A O 1
ATOM 1600 N N . HIS A 1 196 ? -15.046 -9.081 -63.348 1.00 55.22 196 HIS A N 1
ATOM 1601 C CA . HIS A 1 196 ? -16.425 -8.749 -63.725 1.00 55.22 196 HIS A CA 1
ATOM 1602 C C . HIS A 1 196 ? -16.517 -7.789 -64.922 1.00 55.22 196 HIS A C 1
ATOM 1604 O O . HIS A 1 196 ? -17.425 -7.915 -65.743 1.00 55.22 196 HIS A O 1
ATOM 1610 N N . SER A 1 197 ? -15.564 -6.865 -65.069 1.00 55.00 197 SER A N 1
ATOM 1611 C CA . SER A 1 197 ? -15.520 -5.944 -66.215 1.00 55.00 197 SER A CA 1
ATOM 1612 C C . SER A 1 197 ? -15.115 -6.648 -67.521 1.00 55.00 197 SER A C 1
ATOM 1614 O O . SER A 1 197 ? -15.653 -6.355 -68.586 1.00 55.00 197 SER A O 1
ATOM 1616 N N . SER A 1 198 ? -14.218 -7.636 -67.450 1.00 54.78 198 SER A N 1
ATOM 1617 C CA . SER A 1 198 ? -13.812 -8.441 -68.613 1.00 54.78 198 SER A CA 1
ATOM 1618 C C . SER A 1 198 ? -14.856 -9.491 -69.011 1.00 54.78 198 SER A C 1
ATOM 1620 O O . SER A 1 198 ? -15.073 -9.695 -70.203 1.00 54.78 198 SER A O 1
ATOM 1622 N N . ALA A 1 199 ? -15.586 -10.078 -68.057 1.00 51.91 199 ALA A N 1
ATOM 1623 C CA . ALA A 1 199 ? -16.723 -10.954 -68.356 1.00 51.91 199 ALA A CA 1
ATOM 1624 C C . ALA A 1 199 ? -17.882 -10.209 -69.052 1.00 51.91 199 ALA A C 1
ATOM 1626 O O . ALA A 1 199 ? -18.500 -10.745 -69.971 1.00 51.91 199 ALA A O 1
ATOM 1627 N N . LEU A 1 200 ? -18.142 -8.951 -68.675 1.00 52.41 200 LEU A N 1
ATOM 1628 C CA . LEU A 1 200 ? -19.111 -8.097 -69.373 1.00 52.41 200 LEU A CA 1
ATOM 1629 C C . LEU A 1 200 ? -18.626 -7.677 -70.770 1.00 52.41 200 LEU A C 1
ATOM 1631 O O . LEU A 1 200 ? -19.441 -7.533 -71.677 1.00 52.41 200 LEU A O 1
ATOM 1635 N N . PHE A 1 201 ? -17.313 -7.532 -70.968 1.00 50.16 201 PHE A N 1
ATOM 1636 C CA . PHE A 1 201 ? -16.735 -7.194 -72.272 1.00 50.16 201 PHE A CA 1
ATOM 1637 C C . PHE A 1 201 ? -16.823 -8.348 -73.286 1.00 50.16 201 PHE A C 1
ATOM 1639 O O . PHE A 1 201 ? -17.005 -8.101 -74.474 1.00 50.16 201 PHE A O 1
ATOM 1646 N N . VAL A 1 202 ? -16.761 -9.607 -72.836 1.00 55.53 202 VAL A N 1
ATOM 1647 C CA . VAL A 1 202 ? -16.927 -10.787 -73.710 1.00 55.53 202 VAL A CA 1
ATOM 1648 C C . VAL A 1 202 ? -18.402 -11.040 -74.065 1.00 55.53 202 VAL A C 1
ATOM 1650 O O . VAL A 1 202 ? -18.692 -11.503 -75.162 1.00 55.53 202 VAL A O 1
ATOM 1653 N N . MET A 1 203 ? -19.348 -10.676 -73.193 1.00 51.53 203 MET A N 1
ATOM 1654 C CA . MET A 1 203 ? -20.790 -10.869 -73.433 1.00 51.53 203 MET A CA 1
ATOM 1655 C C . MET A 1 203 ? -21.436 -9.785 -74.317 1.00 51.53 203 MET A C 1
ATOM 1657 O O . MET A 1 203 ? -22.584 -9.940 -74.717 1.00 51.53 203 MET A O 1
ATOM 1661 N N . LEU A 1 204 ? -20.722 -8.699 -74.635 1.00 51.50 204 LEU A N 1
ATOM 1662 C CA . LEU A 1 204 ? -21.181 -7.623 -75.532 1.00 51.50 204 LEU A CA 1
ATOM 1663 C C . LEU A 1 204 ? -20.703 -7.784 -76.991 1.00 51.50 204 LEU A C 1
ATOM 1665 O O . LEU A 1 204 ? -20.967 -6.908 -77.812 1.00 51.50 204 LEU A O 1
ATOM 1669 N N . TYR A 1 205 ? -20.006 -8.879 -77.313 1.00 48.50 205 TYR A N 1
ATOM 1670 C CA . TYR A 1 205 ? -19.401 -9.143 -78.630 1.00 48.50 205 TYR A CA 1
ATOM 1671 C C . TYR A 1 205 ? -19.828 -10.484 -79.266 1.00 48.50 205 TYR A C 1
ATOM 1673 O O . TYR A 1 205 ? -19.102 -11.030 -80.098 1.00 48.50 205 TYR A O 1
ATOM 1681 N N . VAL A 1 206 ? -21.007 -11.002 -78.909 1.00 47.41 206 VAL A N 1
ATOM 1682 C CA . VAL A 1 206 ? -21.677 -12.130 -79.588 1.00 47.41 206 VAL A CA 1
ATOM 1683 C C . VAL A 1 206 ? -23.041 -11.666 -80.068 1.00 47.41 206 VAL A C 1
ATOM 1685 O O . VAL A 1 206 ? -23.352 -11.916 -81.252 1.00 47.41 206 VAL A O 1
#

Foldseek 3Di:
DVVVVVVVVVVVVVPPPPPDPPPPPPPPDDPPDDDDPVVVVVPPPCPPPVVVVVVVVVVVVVVVVVVVVVVPPPDDPVNVVVVVVVVVVVVCVVPPPDDPCVLQAFDDDPVPVVVSVVVNVVSCVVVCVVVVVVVVVDDDDPVRVVVVVVVVVVVVVVVVVVVVVVVVVVVVVVVVVVVVVVVVVVVVVVVVVVVVVVVVVVVVPD

pLDDT: mean 73.96, std 20.16, range [35.31, 98.25]

InterPro domains:
  IPR001911 Small ribosomal subunit protein bS21 [PF01165] (105-158)
  IPR052837 Mitochondrial ribosomal protein bS21 [PTHR41237] (26-160)

Secondary structure (DSSP, 8-state):
-HHHHHHHHHHHHTTS--------------------TTSSTTSSS---HHHHHHHHHHHHHHHHHHHHHHHHHSS-HHHHHHHHHHHHHHHHHHSPPPPTTTTT-----TT-HHHHHHHHHHHHHHTTHHHHHHHHSS---HHHHHHHHHHHHHHHHHHHHHHHHHHHHHHHHHHHHHHHHHHHHHHHHHHHHHHHHHHHHHHT--